Protein AF-A0A5B1R5M8-F1 (afdb_monomer_lite)

pLDDT: mean 83.44, std 16.81, range [37.5, 98.69]

Sequence (261 aa):
IYRMDLMTQLREAATTPTPLAEFLQDPDAVHSLTKMSSREDRDRERERGTGRRRGSESATSMLSLVLAEEERQAHHLKAMLRITGDRLEHETRKADQAESRATMAEIRAREAGARALAAEQAQHHAELDAARAREETKRFQLQLDTTEREVRRLTNDMARLQRQRDESEEAAAKARDTARRFQAALRDYQARDEGREEGRRLAMYKRYDDGREDGFEEGRMDGWQAGRQDGFEEGRKMGFREGREMGRREERKYAFKLFNR

Secondary structure (DSSP, 8-state):
-----HHHHHHHHHHSPPHHHHHHH-HHHHHHHHHHHTTTTS-----------TTSHHHHHHHHHHHHHHHHHHHHHHHHHHHHHHHHHHHHHHHHHHHHHHHHHHHHHHHHHHHHHHHHHHHHHHHHHHHHHHHHHHHHHHHHHHHHHHHHHHHHHHHHHHHHHHHHHHHHHHHHHHHHHHHHHHHHHHHHHHHHHHHHHHHHHHHHHHHHHHHHHHHHHHHHHHHHHHHHHHHHHHHHHHHHHHHHHHHHHHHHHHTT-

Radius of gyration: 96.38 Å; chains: 1; bounding box: 183×42×258 Å

Foldseek 3Di:
DDPPPLVVVLVVLVPDQQLVSVLVVDPVLVVLVVVVVVVPPDDDDDDDDPDDPPPNVPSVVVVVVSVVSNVVSVVVSVVSVVVVVVVVVVVVVVVVVVVVVVVVVVVVVVVVVVVVVVVVVVVVVVVVVVVVVVVVVVVVVVVVVVVVVVVVVVVVVVVVVVVVVVVVVVVVVVVVVVVVVVVVVVVVVVVVVVVVVVVVVVVVVVCVVVVVVVVVVVCVVVVVVVCVVVVVVVVVVVCVVVVVVVVVVVVVVVVVVVVVD

Structure (mmCIF, N/CA/C/O backbone):
data_AF-A0A5B1R5M8-F1
#
_entry.id   AF-A0A5B1R5M8-F1
#
loop_
_atom_site.group_PDB
_atom_site.id
_atom_site.type_symbol
_atom_site.label_atom_id
_atom_site.label_alt_id
_atom_site.label_comp_id
_atom_site.label_asym_id
_atom_site.label_entity_id
_atom_site.label_seq_id
_atom_site.pdbx_PDB_ins_code
_atom_site.Cartn_x
_atom_site.Cartn_y
_atom_site.Cartn_z
_atom_site.occupancy
_atom_site.B_iso_or_equiv
_atom_site.auth_seq_id
_atom_site.auth_comp_id
_atom_site.auth_asym_id
_atom_site.auth_atom_id
_atom_site.pdbx_PDB_model_num
ATOM 1 N N . ILE A 1 1 ? -60.883 -1.043 57.736 1.00 39.38 1 ILE A N 1
ATOM 2 C CA . ILE A 1 1 ? -61.594 -2.143 58.432 1.00 39.38 1 ILE A CA 1
ATOM 3 C C . ILE A 1 1 ? -60.873 -2.372 59.757 1.00 39.38 1 ILE A C 1
ATOM 5 O O . ILE A 1 1 ? -59.724 -2.789 59.741 1.00 39.38 1 ILE A O 1
ATOM 9 N N . TYR A 1 2 ? -61.501 -1.906 60.841 1.00 43.62 2 TYR A N 1
ATOM 10 C CA . TYR A 1 2 ? -61.161 -2.015 62.268 1.00 43.62 2 TYR A CA 1
ATOM 11 C C . TYR A 1 2 ? -59.820 -2.689 62.636 1.00 43.62 2 TYR A C 1
ATOM 13 O O . TYR A 1 2 ? -59.781 -3.849 63.031 1.00 43.62 2 TYR A O 1
ATOM 21 N N . ARG A 1 3 ? -58.716 -1.929 62.598 1.00 49.38 3 ARG A N 1
ATOM 22 C CA . ARG A 1 3 ? -57.584 -2.174 63.505 1.00 49.38 3 ARG A CA 1
ATOM 23 C C . ARG A 1 3 ? -57.922 -1.465 64.816 1.00 49.38 3 ARG A C 1
ATOM 25 O O . ARG A 1 3 ? -57.479 -0.342 65.022 1.00 49.38 3 ARG A O 1
ATOM 32 N N . MET A 1 4 ? -58.754 -2.073 65.664 1.00 50.56 4 MET A N 1
ATOM 33 C CA . MET A 1 4 ? -58.631 -1.757 67.087 1.00 50.56 4 MET A CA 1
ATOM 34 C C . MET A 1 4 ? -57.235 -2.222 67.473 1.00 50.56 4 MET A C 1
ATOM 36 O O . MET A 1 4 ? -56.876 -3.382 67.264 1.00 50.56 4 MET A O 1
ATOM 40 N N . ASP A 1 5 ? -56.407 -1.268 67.857 1.00 70.50 5 ASP A N 1
ATOM 41 C CA . ASP A 1 5 ? -55.011 -1.509 68.127 1.00 70.50 5 ASP A CA 1
ATOM 42 C C . ASP A 1 5 ? -54.946 -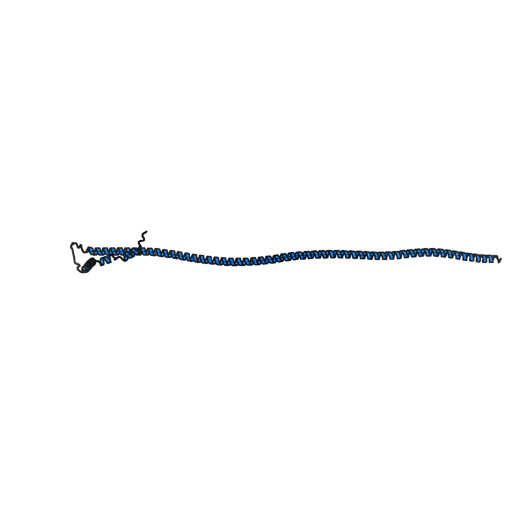2.367 69.404 1.00 70.50 5 ASP A C 1
ATOM 44 O O . ASP A 1 5 ? -55.316 -1.961 70.503 1.00 70.50 5 ASP A O 1
ATOM 48 N N . LEU A 1 6 ? -54.595 -3.645 69.221 1.00 65.88 6 LEU A N 1
ATOM 49 C CA . LEU A 1 6 ? -54.499 -4.626 70.305 1.00 65.88 6 LEU A CA 1
ATOM 50 C C . LEU A 1 6 ? -53.604 -4.097 71.428 1.00 65.88 6 LEU A C 1
ATOM 52 O O . LEU A 1 6 ? -53.819 -4.446 72.579 1.00 65.88 6 LEU A O 1
ATOM 56 N N . MET A 1 7 ? -52.629 -3.240 71.104 1.00 65.31 7 MET A N 1
ATOM 57 C CA . MET A 1 7 ? -51.772 -2.587 72.088 1.00 65.31 7 MET A CA 1
ATOM 58 C C . MET A 1 7 ? -52.509 -1.513 72.878 1.00 65.31 7 MET A C 1
ATOM 60 O O . MET A 1 7 ? -52.213 -1.344 74.055 1.00 65.31 7 MET A O 1
ATOM 64 N N . THR A 1 8 ? -53.477 -0.813 72.281 1.00 74.38 8 THR A N 1
ATOM 65 C CA . THR A 1 8 ? -54.365 0.088 73.025 1.00 74.38 8 THR A CA 1
ATOM 66 C C . THR A 1 8 ? -55.268 -0.702 73.958 1.00 74.38 8 THR A C 1
ATOM 68 O O . THR A 1 8 ? -55.372 -0.318 75.112 1.00 74.38 8 THR A O 1
ATOM 71 N N . GLN A 1 9 ? -55.815 -1.844 73.526 1.00 70.88 9 GLN A N 1
ATOM 72 C CA . GLN A 1 9 ? -56.612 -2.725 74.397 1.00 70.88 9 GLN A CA 1
ATOM 73 C C . GLN A 1 9 ? -55.782 -3.344 75.532 1.00 70.88 9 GLN A C 1
ATOM 75 O O . GLN A 1 9 ? -56.246 -3.437 76.662 1.00 70.88 9 GLN A O 1
ATOM 80 N N . LEU A 1 10 ? -54.539 -3.745 75.254 1.00 69.00 10 LEU A N 1
ATOM 81 C CA . LEU A 1 10 ? -53.622 -4.297 76.256 1.00 69.00 10 LEU A CA 1
ATOM 82 C C . LEU A 1 10 ? -53.165 -3.214 77.240 1.00 69.00 10 LEU A C 1
ATOM 84 O O . LEU A 1 10 ? -53.072 -3.465 78.436 1.00 69.00 10 LEU A O 1
ATOM 88 N N . ARG A 1 11 ? -52.920 -1.994 76.745 1.00 74.62 11 ARG A N 1
ATOM 89 C CA . ARG A 1 11 ? -52.595 -0.832 77.576 1.00 74.62 11 ARG A CA 1
ATOM 90 C C . ARG A 1 11 ? -53.785 -0.443 78.452 1.00 74.62 11 ARG A C 1
ATOM 92 O O . ARG A 1 11 ? -53.587 -0.254 79.640 1.00 74.62 11 ARG A O 1
ATOM 99 N N . GLU A 1 12 ? -54.991 -0.397 77.893 1.00 76.12 12 GLU A N 1
ATOM 100 C CA . GLU A 1 12 ? -56.238 -0.127 78.614 1.00 76.12 12 GLU A CA 1
ATOM 101 C C . GLU A 1 12 ? -56.465 -1.169 79.719 1.00 76.12 12 GLU A C 1
ATOM 103 O O . GLU A 1 12 ? -56.541 -0.790 80.885 1.00 76.12 12 GLU A O 1
ATOM 108 N N . ALA A 1 13 ? -56.396 -2.465 79.391 1.00 69.25 13 ALA A N 1
ATOM 109 C CA . ALA A 1 13 ? -56.537 -3.570 80.344 1.00 69.25 13 ALA A CA 1
ATOM 110 C C . ALA A 1 13 ? -55.428 -3.637 81.417 1.00 69.25 13 ALA A C 1
ATOM 112 O O . ALA A 1 13 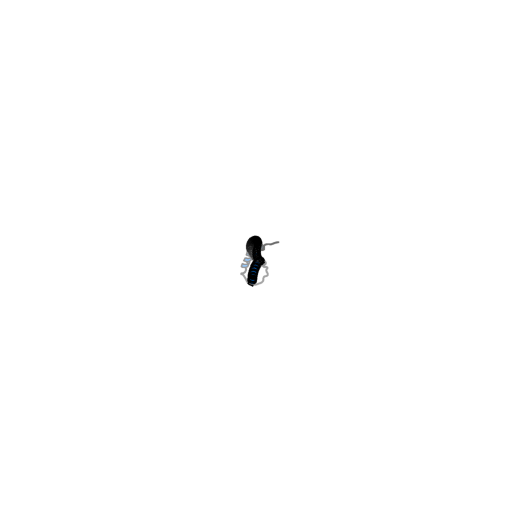? -55.656 -4.172 82.497 1.00 69.25 13 ALA A O 1
ATOM 113 N N . ALA A 1 14 ? -54.230 -3.106 81.145 1.00 68.25 14 ALA A N 1
ATOM 114 C CA . ALA A 1 14 ? -53.144 -3.011 82.126 1.00 68.25 14 ALA A CA 1
ATOM 115 C C . ALA A 1 14 ? -53.225 -1.749 83.007 1.00 68.25 14 ALA A C 1
ATOM 117 O O . ALA A 1 14 ? -52.592 -1.696 84.059 1.00 68.25 14 ALA A O 1
ATOM 118 N N . THR A 1 15 ? -53.959 -0.720 82.568 1.00 76.06 15 THR A N 1
ATOM 119 C CA . THR A 1 15 ? -54.152 0.540 83.310 1.00 76.06 15 THR A CA 1
ATOM 120 C C . THR A 1 15 ? -55.444 0.585 84.118 1.00 76.06 15 THR A C 1
ATOM 122 O O . THR A 1 15 ? -55.558 1.409 85.024 1.00 76.06 15 THR A O 1
ATOM 125 N N . THR A 1 16 ? -56.416 -0.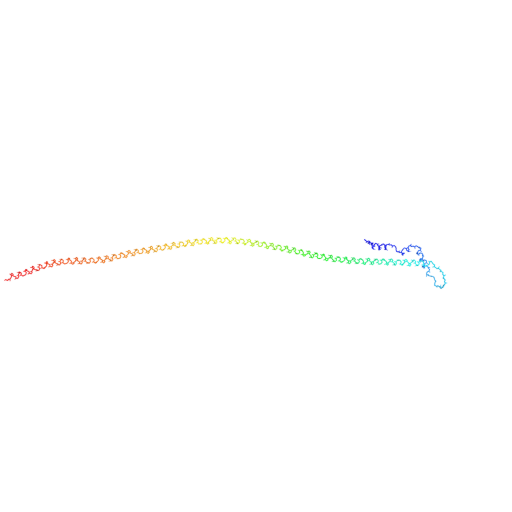274 83.810 1.00 75.31 16 THR A N 1
ATOM 126 C CA . THR A 1 16 ? -57.638 -0.416 84.604 1.00 75.31 16 THR A CA 1
ATOM 127 C C . THR A 1 16 ? -57.333 -1.105 85.936 1.00 75.31 16 THR A C 1
ATOM 129 O O . THR A 1 16 ? -56.595 -2.094 85.939 1.00 75.31 16 THR A O 1
ATOM 132 N N . PRO A 1 17 ? -57.872 -0.608 87.068 1.00 73.25 17 PRO A N 1
ATOM 133 C CA . PRO A 1 17 ? -57.709 -1.263 88.360 1.00 73.25 17 PRO A CA 1
ATOM 134 C C . PRO A 1 17 ? -58.268 -2.683 88.279 1.00 73.25 17 PRO A C 1
ATOM 136 O O . PRO A 1 17 ? -59.328 -2.913 87.700 1.00 73.25 17 PRO A O 1
ATOM 139 N N . THR A 1 18 ? -57.523 -3.642 88.818 1.00 78.31 18 THR A N 1
ATOM 140 C CA . THR A 1 18 ? -57.927 -5.041 88.764 1.00 78.31 18 THR A CA 1
ATOM 141 C C . THR A 1 18 ? -59.102 -5.271 89.736 1.00 78.31 18 THR A C 1
ATOM 143 O O . THR A 1 18 ? -59.200 -4.569 90.748 1.00 78.31 18 THR A O 1
ATOM 146 N N . PRO A 1 19 ? -60.029 -6.203 89.469 1.00 74.69 19 PRO A N 1
ATOM 147 C CA . PRO A 1 19 ? -61.216 -6.420 90.300 1.00 74.69 19 PRO A CA 1
ATOM 148 C C . PRO A 1 19 ? -60.883 -6.753 91.765 1.00 74.69 19 PRO A C 1
ATOM 150 O O . PRO A 1 19 ? -61.669 -6.451 92.659 1.00 74.69 19 PRO A O 1
ATOM 153 N N . LEU A 1 20 ? -59.701 -7.306 92.050 1.00 73.75 20 LEU A N 1
ATOM 154 C CA . LEU A 1 20 ? -59.171 -7.478 93.404 1.00 73.75 20 LEU A CA 1
ATOM 155 C C . LEU A 1 20 ? -58.697 -6.158 94.018 1.00 73.75 20 LEU A C 1
ATOM 157 O O . LEU A 1 20 ? -58.925 -5.928 95.201 1.00 73.75 20 LEU A O 1
ATOM 161 N N . ALA A 1 21 ? -58.063 -5.280 93.239 1.00 76.75 21 ALA A N 1
ATOM 162 C CA . ALA A 1 21 ? -57.688 -3.945 93.698 1.00 76.75 21 ALA A CA 1
ATOM 163 C C . ALA A 1 21 ? -58.926 -3.084 94.002 1.00 76.75 21 ALA A C 1
ATOM 165 O O . ALA A 1 21 ? -58.920 -2.338 94.977 1.00 76.75 21 ALA A O 1
ATOM 166 N N . GLU A 1 22 ? -59.994 -3.227 93.216 1.00 77.56 22 GLU A N 1
ATOM 167 C CA . GLU A 1 22 ? -61.284 -2.564 93.436 1.00 77.56 22 GLU A CA 1
ATOM 168 C C . GLU A 1 22 ? -62.021 -3.152 94.656 1.00 77.56 22 GLU A C 1
ATOM 170 O O . GLU A 1 22 ? -62.487 -2.410 95.518 1.00 77.56 22 GLU A O 1
ATOM 175 N N . PHE A 1 23 ? -62.017 -4.481 94.818 1.00 75.31 23 PHE A N 1
ATOM 176 C CA . PHE A 1 23 ? -62.580 -5.164 95.991 1.00 75.31 23 PHE A CA 1
ATOM 177 C C . PHE A 1 23 ? -61.834 -4.849 97.302 1.00 75.31 23 PHE A C 1
ATOM 179 O O . PHE A 1 23 ? -62.442 -4.807 98.369 1.00 75.31 23 PHE A O 1
ATOM 186 N N . LEU A 1 24 ? -60.520 -4.601 97.246 1.00 73.25 24 LEU A N 1
ATOM 187 C CA . LEU A 1 24 ? -59.705 -4.204 98.403 1.00 73.25 24 LEU A CA 1
ATOM 188 C C . LEU A 1 24 ? -59.808 -2.707 98.746 1.00 73.25 24 LEU A C 1
ATOM 190 O O . LEU A 1 24 ? -59.411 -2.316 99.844 1.00 73.25 24 LEU A O 1
ATOM 194 N N . GLN A 1 25 ? -60.324 -1.873 97.837 1.00 78.25 25 GLN A N 1
ATOM 195 C CA . GLN A 1 25 ? -60.627 -0.459 98.098 1.00 78.25 25 GLN A CA 1
ATOM 196 C C . GLN A 1 25 ? -61.972 -0.265 98.813 1.00 78.25 25 GLN A C 1
ATOM 198 O O . GLN A 1 25 ? -62.196 0.802 99.386 1.00 78.25 25 GLN A O 1
ATOM 203 N N . ASP A 1 26 ? -62.839 -1.283 98.824 1.00 77.81 26 ASP A N 1
ATOM 204 C CA . ASP A 1 26 ? -64.121 -1.258 99.526 1.00 77.81 26 ASP A CA 1
ATOM 205 C C . ASP A 1 26 ? -63.945 -1.596 101.031 1.00 77.81 26 ASP A C 1
ATOM 207 O O . ASP A 1 26 ? -63.620 -2.739 101.388 1.00 77.81 26 ASP A O 1
ATOM 211 N N . PRO A 1 27 ? -64.146 -0.627 101.952 1.00 70.88 27 PRO A N 1
ATOM 212 C CA . PRO A 1 27 ? -63.933 -0.829 103.386 1.00 70.88 27 PRO A CA 1
ATOM 213 C C . PRO A 1 27 ? -64.863 -1.888 104.002 1.00 70.88 27 PRO A C 1
ATOM 215 O O . PRO A 1 27 ? -64.469 -2.546 104.971 1.00 70.88 27 PRO A O 1
ATOM 218 N N . ASP A 1 28 ? -66.053 -2.114 103.434 1.00 67.12 28 ASP A N 1
ATOM 219 C CA . ASP A 1 28 ? -67.012 -3.106 103.938 1.00 67.12 28 ASP A CA 1
ATOM 220 C C . ASP A 1 28 ? -66.603 -4.540 103.557 1.00 67.12 28 ASP A C 1
ATOM 222 O O . ASP A 1 28 ? -66.723 -5.477 104.361 1.00 67.12 28 ASP A O 1
ATOM 226 N N . ALA A 1 29 ? -66.028 -4.714 102.365 1.00 65.94 29 ALA A N 1
ATOM 227 C CA . ALA A 1 29 ? -65.475 -5.984 101.903 1.00 65.94 29 ALA A CA 1
ATOM 228 C C . ALA A 1 29 ? -64.264 -6.417 102.752 1.00 65.94 29 ALA A C 1
ATOM 230 O O . ALA A 1 29 ? -64.198 -7.561 103.219 1.00 65.94 29 ALA A O 1
ATOM 231 N N . VAL A 1 30 ? -63.353 -5.487 103.057 1.00 65.50 30 VAL A N 1
ATOM 232 C CA . VAL A 1 30 ? -62.171 -5.724 103.909 1.00 65.50 30 VAL A CA 1
ATOM 233 C C . VAL A 1 30 ? -62.558 -6.016 105.367 1.00 65.50 30 VAL A C 1
ATOM 235 O O . VAL A 1 30 ? -61.946 -6.867 106.027 1.00 65.50 30 VAL A O 1
ATOM 238 N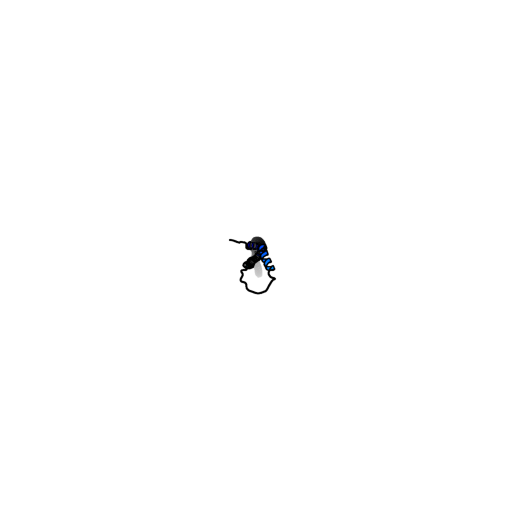 N . HIS A 1 31 ? -63.613 -5.375 105.882 1.00 62.31 31 HIS A N 1
ATOM 239 C CA . HIS A 1 31 ? -64.133 -5.649 107.225 1.00 62.31 31 HIS A CA 1
ATOM 240 C C . HIS A 1 31 ? -64.747 -7.057 107.341 1.00 62.31 31 HIS A C 1
ATOM 242 O O . HIS A 1 31 ? -64.596 -7.736 108.362 1.00 62.31 31 HIS A O 1
ATOM 248 N N . SER A 1 32 ? -65.398 -7.542 106.277 1.00 64.19 32 SER A N 1
ATOM 249 C CA . SER A 1 32 ? -65.960 -8.899 106.231 1.00 64.19 32 SER A CA 1
ATOM 250 C C . SER A 1 32 ? -64.879 -9.993 106.267 1.00 64.19 32 SER A C 1
ATOM 252 O O . SER A 1 32 ? -65.045 -11.003 106.953 1.00 64.19 32 SER A O 1
ATOM 254 N N . LEU A 1 33 ? -63.734 -9.737 105.630 1.00 60.56 33 LEU A N 1
ATOM 255 C CA . LEU A 1 33 ? -62.536 -10.584 105.607 1.00 60.56 33 LEU A CA 1
ATOM 256 C C . LEU A 1 33 ? -61.798 -10.643 106.953 1.00 60.56 33 LEU A C 1
ATOM 258 O O . LEU A 1 33 ? -61.449 -11.715 107.448 1.00 60.56 33 LEU A O 1
ATOM 262 N N . THR A 1 34 ? -61.582 -9.490 107.584 1.00 62.81 34 THR A N 1
ATOM 263 C CA . THR A 1 34 ? -60.876 -9.388 108.878 1.00 62.81 34 THR A CA 1
ATOM 264 C C . THR A 1 34 ? -61.681 -9.990 110.038 1.00 62.81 34 THR A C 1
ATOM 266 O O . THR A 1 34 ? -61.118 -10.586 110.964 1.00 62.81 34 THR A O 1
ATOM 269 N N . LYS A 1 35 ? -63.019 -9.944 109.963 1.00 57.72 35 LYS A N 1
ATOM 270 C CA . LYS A 1 35 ? -63.921 -10.627 110.910 1.00 57.72 35 LYS A CA 1
ATOM 271 C C . LYS A 1 35 ? -63.883 -12.160 110.799 1.00 57.72 35 LYS A C 1
ATOM 273 O O . LYS A 1 35 ? -64.276 -12.846 111.743 1.00 57.72 35 LYS A O 1
ATOM 278 N N . MET A 1 36 ? -63.425 -12.702 109.667 1.00 52.34 36 MET A N 1
ATOM 279 C CA . MET A 1 36 ? -63.199 -14.141 109.484 1.00 52.34 36 MET A CA 1
ATOM 280 C C . MET A 1 36 ? -61.860 -14.595 110.081 1.00 52.34 36 MET A C 1
ATOM 282 O O . MET A 1 36 ? -61.850 -15.574 110.819 1.00 52.34 36 MET A O 1
ATOM 286 N N . SER A 1 37 ? -60.771 -13.844 109.868 1.00 53.41 37 SER A N 1
ATOM 287 C CA . SER A 1 37 ? -59.438 -14.156 110.430 1.00 53.41 37 SER A CA 1
ATOM 288 C C . SER A 1 37 ? -59.428 -14.204 111.968 1.00 53.41 37 SER A C 1
ATOM 290 O O . SER A 1 37 ? -58.734 -15.016 112.568 1.00 53.41 37 SER A O 1
ATOM 292 N N . SER A 1 38 ? -60.262 -13.390 112.619 1.00 53.06 38 SER A N 1
ATOM 293 C CA . SER A 1 38 ? -60.428 -13.376 114.083 1.00 53.06 38 SER A CA 1
ATOM 294 C C . SER A 1 38 ? -61.333 -14.489 114.639 1.00 53.06 38 SER A C 1
ATOM 296 O O . SER A 1 38 ? -61.450 -14.626 115.857 1.00 53.06 38 SER A O 1
ATOM 298 N N . ARG A 1 39 ? -61.982 -15.290 113.779 1.00 53.66 39 ARG A N 1
ATOM 299 C CA . ARG A 1 39 ? -62.873 -16.402 114.168 1.00 53.66 39 ARG A CA 1
ATOM 300 C C . ARG A 1 39 ? -62.269 -17.794 113.970 1.00 53.66 39 ARG A C 1
ATOM 302 O O . ARG A 1 39 ? -62.925 -18.766 114.328 1.00 53.66 39 ARG A O 1
ATOM 309 N N . GLU A 1 40 ? -61.050 -17.898 113.453 1.00 48.00 40 GLU A N 1
ATOM 310 C CA . GLU A 1 40 ? -60.420 -19.181 113.107 1.00 48.00 40 GLU A CA 1
ATOM 311 C C . GLU A 1 40 ? -59.551 -19.802 114.211 1.00 48.00 40 GLU A C 1
ATOM 313 O O . GLU A 1 40 ? -58.897 -20.809 113.964 1.00 48.00 40 GLU A O 1
ATOM 318 N N . ASP A 1 41 ? -59.597 -19.270 115.439 1.00 48.06 41 ASP A N 1
ATOM 319 C CA . ASP A 1 41 ? -58.749 -19.749 116.543 1.00 48.06 41 ASP A CA 1
ATOM 320 C C . ASP A 1 41 ? -59.513 -20.198 117.802 1.00 48.06 41 ASP A C 1
ATOM 322 O O . ASP A 1 41 ? -58.961 -20.236 118.902 1.00 48.06 41 ASP A O 1
ATOM 326 N N . ARG A 1 42 ? -60.802 -20.553 117.682 1.00 50.50 42 ARG A N 1
ATOM 327 C CA . ARG A 1 42 ? -61.531 -21.224 118.775 1.00 50.50 42 ARG A CA 1
ATOM 328 C C . ARG A 1 42 ? -62.434 -22.354 118.290 1.00 50.50 42 ARG A C 1
ATOM 330 O O . ARG A 1 42 ? -63.359 -22.150 117.511 1.00 50.50 42 ARG A O 1
ATOM 337 N N . ASP A 1 43 ? -62.154 -23.511 118.880 1.00 44.84 43 ASP A N 1
ATOM 338 C CA . ASP A 1 43 ? -63.047 -24.636 119.153 1.00 44.84 43 ASP A CA 1
ATOM 339 C C . ASP A 1 43 ? -63.320 -25.649 118.029 1.00 44.84 43 ASP A C 1
ATOM 341 O O . ASP A 1 43 ? -64.244 -25.550 117.221 1.00 44.84 43 ASP A O 1
ATOM 345 N N . ARG A 1 44 ? -62.547 -26.745 118.094 1.00 46.09 44 ARG A N 1
ATOM 346 C CA . ARG A 1 44 ? -62.992 -28.090 117.714 1.00 46.09 44 ARG A CA 1
ATOM 347 C C . ARG A 1 44 ? -63.703 -28.728 118.910 1.00 46.09 44 ARG A C 1
ATOM 349 O O . ARG A 1 44 ? -63.041 -29.358 119.724 1.00 46.09 44 ARG A O 1
ATOM 356 N N . GLU A 1 45 ? -65.031 -28.662 118.963 1.00 41.22 45 GLU A N 1
ATOM 357 C CA . GLU A 1 45 ? -65.831 -29.697 119.629 1.00 41.22 45 GLU A CA 1
ATOM 358 C C . GLU A 1 45 ? -67.278 -29.773 119.093 1.00 41.22 45 GLU A C 1
ATOM 360 O O . GLU A 1 45 ? -68.020 -28.801 119.046 1.00 41.22 45 GLU A O 1
ATOM 365 N N . ARG A 1 46 ? -67.594 -30.980 118.613 1.00 40.56 46 ARG A N 1
ATOM 366 C CA . ARG A 1 46 ? -68.866 -31.709 118.449 1.00 40.56 46 ARG A CA 1
ATOM 367 C C . ARG A 1 46 ? -70.235 -30.995 118.325 1.00 40.56 46 ARG A C 1
ATOM 369 O O . ARG A 1 46 ? -70.773 -30.422 119.257 1.00 40.56 46 ARG A O 1
ATOM 376 N N . GLU A 1 47 ? -70.860 -31.372 117.203 1.00 38.84 47 GLU A N 1
ATOM 377 C CA . GLU A 1 47 ? -72.237 -31.875 117.004 1.00 38.84 47 GLU A CA 1
ATOM 378 C C . GLU A 1 47 ? -73.462 -30.945 116.844 1.00 38.84 47 GLU A C 1
ATOM 380 O O . GLU A 1 47 ? -73.865 -30.185 117.712 1.00 38.84 47 GLU A O 1
ATOM 385 N N . ARG A 1 48 ? -74.125 -31.197 115.698 1.00 44.28 48 ARG A N 1
ATOM 386 C CA . ARG A 1 48 ? -75.571 -31.203 115.401 1.00 44.28 48 ARG A CA 1
ATOM 387 C C . ARG A 1 48 ? -76.387 -29.973 115.812 1.00 44.28 48 ARG A C 1
ATOM 389 O O . ARG A 1 48 ? -77.002 -29.916 116.867 1.00 44.28 48 ARG A O 1
ATOM 396 N N . GLY A 1 49 ? -76.562 -29.081 114.838 1.00 37.50 49 GLY A N 1
ATOM 397 C CA . GLY A 1 49 ? -77.617 -28.074 114.842 1.00 37.50 49 GLY A CA 1
ATOM 398 C C . GLY A 1 49 ? -77.849 -27.515 113.443 1.00 37.50 49 GLY A C 1
ATOM 399 O O . GLY A 1 49 ? -77.059 -26.723 112.937 1.00 37.50 49 GLY A O 1
ATOM 400 N N . THR A 1 50 ? -78.941 -27.933 112.807 1.00 49.81 50 THR A N 1
ATOM 401 C CA . THR A 1 50 ? -79.500 -27.317 111.600 1.00 49.81 50 THR A CA 1
ATOM 402 C C . THR A 1 50 ? -79.955 -25.894 111.919 1.00 49.81 50 THR A C 1
ATOM 404 O O . THR A 1 50 ? -81.018 -25.689 112.499 1.00 49.81 50 THR A O 1
ATOM 407 N N . GLY A 1 51 ? -79.147 -24.907 111.538 1.00 41.59 51 GLY A N 1
ATOM 408 C CA . GLY A 1 51 ? -79.449 -23.487 111.686 1.00 41.59 51 GLY A CA 1
ATOM 409 C C . GLY A 1 51 ? -78.766 -22.690 110.581 1.00 41.59 51 GLY A C 1
ATOM 410 O O . GLY A 1 51 ? -77.543 -22.599 110.534 1.00 41.59 51 GLY A O 1
ATOM 411 N N . ARG A 1 52 ? -79.574 -22.140 109.668 1.00 49.84 52 ARG A N 1
ATOM 412 C CA . ARG A 1 52 ? -79.190 -21.278 108.537 1.00 49.84 52 ARG A CA 1
ATOM 413 C C . ARG A 1 52 ? -78.170 -20.201 108.949 1.00 49.84 52 ARG A C 1
ATOM 415 O O . ARG A 1 52 ? -78.548 -19.146 109.448 1.00 49.84 52 ARG A O 1
ATOM 422 N N . ARG A 1 53 ? -76.886 -20.416 108.643 1.00 44.88 53 ARG A N 1
ATOM 423 C CA . ARG A 1 53 ? -75.845 -19.373 108.606 1.00 44.88 53 ARG A CA 1
ATOM 424 C C . ARG A 1 53 ? -75.787 -18.766 107.201 1.00 44.88 53 ARG A C 1
ATOM 426 O O . ARG A 1 53 ? -74.878 -19.033 106.433 1.00 44.88 53 ARG A O 1
ATOM 433 N N . ARG A 1 54 ? -76.777 -17.939 106.855 1.00 48.41 54 ARG A N 1
ATOM 434 C CA . ARG A 1 54 ? -76.927 -17.347 105.508 1.00 48.41 54 ARG A CA 1
ATOM 435 C C . ARG A 1 54 ? -76.113 -16.058 105.275 1.00 48.41 54 ARG A C 1
ATOM 437 O O . ARG A 1 54 ? -76.355 -15.365 104.300 1.00 48.41 54 ARG A O 1
ATOM 444 N N . GLY A 1 55 ? -75.178 -15.723 106.167 1.00 48.19 55 GLY A N 1
ATOM 445 C CA . GLY A 1 55 ? -74.359 -14.502 106.073 1.00 48.19 55 GLY A CA 1
ATOM 446 C C . GLY A 1 55 ? -72.856 -14.734 105.889 1.00 48.19 55 GLY A C 1
ATOM 447 O O . GLY A 1 55 ? -72.134 -13.773 105.670 1.00 48.19 55 GLY A O 1
ATOM 448 N N . SER A 1 56 ? -72.373 -15.982 105.988 1.00 49.97 56 SER A N 1
ATOM 449 C CA . SER A 1 56 ? -70.931 -16.295 105.989 1.00 49.97 56 SER A CA 1
ATOM 450 C C . SER A 1 56 ? -70.401 -16.833 104.657 1.00 49.97 56 SER A C 1
ATOM 452 O O . SER A 1 56 ? -69.208 -16.726 104.418 1.00 49.97 56 SER A O 1
ATOM 454 N N . GLU A 1 57 ? -71.257 -17.398 103.798 1.00 54.16 57 GLU A N 1
ATOM 455 C CA . GLU A 1 57 ? -70.871 -17.905 102.465 1.00 54.16 57 GLU A CA 1
ATOM 456 C C . GLU A 1 57 ? -70.791 -16.795 101.408 1.00 54.16 57 GLU A C 1
ATOM 458 O O . GLU A 1 57 ? -70.145 -16.962 100.380 1.00 54.16 57 GLU A O 1
ATOM 463 N N . SER A 1 58 ? -71.429 -15.644 101.652 1.00 58.88 58 SER A N 1
ATOM 464 C CA . SER A 1 58 ? -71.497 -14.560 100.667 1.00 58.88 58 SER A CA 1
ATOM 465 C C . SER A 1 58 ? -70.145 -13.875 100.467 1.00 58.88 58 SER A C 1
ATOM 467 O O . SER A 1 58 ? -69.777 -13.602 99.335 1.00 58.88 58 SER A O 1
ATOM 469 N N . ALA A 1 59 ? -69.383 -13.619 101.536 1.00 61.22 59 ALA A N 1
ATOM 470 C CA . ALA A 1 59 ? -68.084 -12.945 101.438 1.00 61.22 59 ALA A CA 1
ATOM 471 C C . ALA A 1 59 ? -67.006 -13.846 100.807 1.00 61.22 59 ALA A C 1
ATOM 473 O O . ALA A 1 59 ? -66.265 -13.405 99.933 1.00 61.22 59 ALA A O 1
ATOM 474 N N . THR A 1 60 ? -66.970 -15.132 101.168 1.00 64.88 60 THR A N 1
ATOM 475 C CA . THR A 1 60 ? -66.091 -16.146 100.557 1.00 64.88 60 THR A CA 1
ATOM 476 C C . THR A 1 60 ? -66.458 -16.445 99.108 1.00 64.88 60 THR A C 1
ATOM 478 O O . THR A 1 60 ? -65.562 -16.595 98.283 1.00 64.88 60 THR A O 1
ATOM 481 N N . SER A 1 61 ? -67.753 -16.481 98.774 1.00 69.00 61 SER A N 1
ATOM 482 C CA . SER A 1 61 ? -68.215 -16.603 97.387 1.00 69.00 61 SER A CA 1
ATOM 483 C C . SER A 1 61 ? -67.924 -15.352 96.552 1.00 69.00 61 SER A C 1
ATOM 485 O O . SER A 1 61 ? -67.725 -15.476 95.348 1.00 69.00 61 SER A O 1
ATOM 487 N N . MET A 1 62 ? -67.914 -14.156 97.153 1.00 70.38 62 MET A N 1
ATOM 488 C CA . MET A 1 62 ? -67.531 -12.919 96.461 1.00 70.38 62 MET A CA 1
ATOM 489 C C . MET A 1 62 ? -66.023 -12.870 96.211 1.00 70.38 62 MET A C 1
ATOM 491 O O . MET A 1 62 ? -65.613 -12.573 95.098 1.00 70.38 62 MET A O 1
ATOM 495 N N . LEU A 1 63 ? -65.196 -13.257 97.185 1.00 72.88 63 LEU A N 1
ATOM 496 C CA . LEU A 1 63 ? -63.748 -13.396 96.993 1.00 72.88 63 LEU A CA 1
ATOM 497 C C . LEU A 1 63 ? -63.370 -14.439 95.956 1.00 72.88 63 LEU A C 1
ATOM 499 O O . LEU A 1 63 ? -62.500 -14.177 95.136 1.00 72.88 63 LEU A O 1
ATOM 503 N N . SER A 1 64 ? -64.003 -15.613 95.975 1.00 78.75 64 SER A N 1
ATOM 504 C CA . SER A 1 64 ? -63.728 -16.640 94.970 1.00 78.75 64 SER A CA 1
ATOM 505 C C . SER A 1 64 ? -64.168 -16.197 93.576 1.00 78.75 64 SER A C 1
ATOM 507 O O . SER A 1 64 ? -63.490 -16.514 92.605 1.00 78.75 64 SER A O 1
ATOM 509 N N . LEU A 1 65 ? -65.253 -15.422 93.466 1.00 79.75 65 LEU A N 1
ATOM 510 C CA . LEU A 1 65 ? -65.692 -14.833 92.204 1.00 79.75 65 LEU A CA 1
ATOM 511 C C . LEU A 1 65 ? -64.723 -13.752 91.709 1.00 79.75 65 LEU A C 1
ATOM 513 O O . LEU A 1 65 ? -64.379 -13.759 90.532 1.00 79.75 65 LEU A O 1
ATOM 517 N N . VAL A 1 66 ? -64.262 -12.864 92.594 1.00 81.00 66 VAL A N 1
ATOM 518 C CA . VAL A 1 66 ? -63.287 -11.807 92.278 1.00 81.00 66 VAL A CA 1
ATOM 519 C C . VAL A 1 66 ? -61.932 -12.407 91.902 1.00 81.00 66 VAL A C 1
ATOM 521 O O . VAL A 1 66 ? -61.347 -11.995 90.910 1.00 81.00 66 VAL A O 1
ATOM 524 N N . LEU A 1 67 ? -61.463 -13.429 92.622 1.00 80.12 67 LEU A N 1
ATOM 525 C CA . LEU A 1 67 ? -60.243 -14.170 92.284 1.00 80.12 67 LEU A CA 1
ATOM 526 C C . LEU A 1 67 ? -60.385 -14.942 90.966 1.00 80.12 67 LEU A C 1
ATOM 528 O O . LEU A 1 67 ? -59.460 -14.947 90.163 1.00 80.12 67 LEU A O 1
ATOM 532 N N . ALA A 1 68 ? -61.543 -15.549 90.700 1.00 83.44 68 ALA A N 1
ATOM 533 C CA . ALA A 1 68 ? -61.803 -16.191 89.414 1.00 83.44 68 ALA A CA 1
ATOM 534 C C . ALA A 1 68 ? -61.870 -15.169 88.263 1.00 83.44 68 ALA A C 1
ATOM 536 O O . ALA A 1 68 ? -61.484 -15.486 87.140 1.00 83.44 68 ALA A O 1
ATOM 537 N N . GLU A 1 69 ? -62.353 -13.950 88.519 1.00 82.69 69 GLU A N 1
ATOM 538 C CA . GLU A 1 69 ? -62.369 -12.859 87.541 1.00 82.69 69 GLU A CA 1
ATOM 539 C C . GLU A 1 69 ? -60.964 -12.290 87.293 1.00 82.69 69 GLU A C 1
ATOM 541 O O . GLU A 1 69 ? -60.587 -12.102 86.139 1.00 82.69 69 GLU A O 1
ATOM 546 N N . GLU A 1 70 ? -60.150 -12.119 88.338 1.00 84.00 70 GLU A N 1
ATOM 547 C CA . GLU A 1 70 ? -58.712 -11.820 88.236 1.00 84.00 70 GLU A CA 1
ATOM 548 C C . GLU A 1 70 ? -57.971 -12.867 87.409 1.00 84.00 70 GLU A C 1
ATOM 550 O O . GLU A 1 70 ? -57.240 -12.532 86.480 1.00 84.00 70 GLU A O 1
ATOM 555 N N . GLU A 1 71 ? -58.174 -14.153 87.707 1.00 85.81 71 GLU A N 1
ATOM 556 C CA . GLU A 1 71 ? -57.552 -15.238 86.954 1.00 85.81 71 GLU A CA 1
ATOM 557 C C . GLU A 1 71 ? -57.985 -15.200 85.484 1.00 85.81 71 GLU A C 1
ATOM 559 O O . GLU A 1 71 ? -57.144 -15.329 84.591 1.00 85.81 71 GLU A O 1
ATOM 564 N N . ARG A 1 72 ? -59.271 -14.948 85.199 1.00 85.06 72 ARG A N 1
ATOM 565 C CA . ARG A 1 72 ? -59.769 -14.763 83.826 1.00 85.06 72 ARG A CA 1
ATOM 566 C C . ARG A 1 72 ? -59.101 -13.580 83.124 1.00 85.06 72 ARG A C 1
ATOM 568 O O . ARG A 1 72 ? -58.688 -13.731 81.972 1.00 85.06 72 ARG A O 1
ATOM 575 N N . GLN A 1 73 ? -58.957 -12.437 83.791 1.00 85.56 73 GLN A N 1
ATOM 576 C CA . GLN A 1 73 ? -58.299 -11.252 83.232 1.00 85.56 73 GLN A CA 1
ATOM 577 C C . GLN A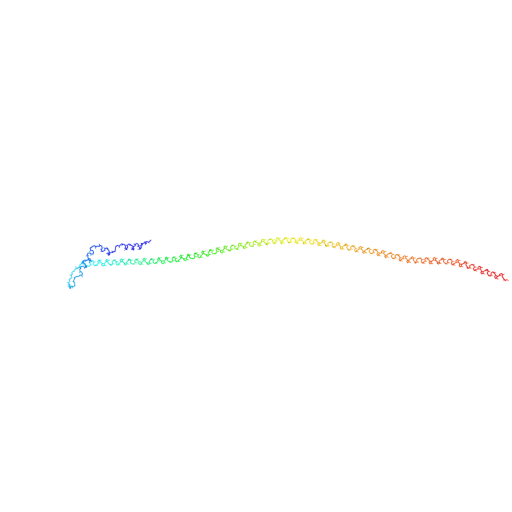 1 73 ? -56.799 -11.475 83.009 1.00 85.56 73 GLN A C 1
ATOM 579 O O . GLN A 1 73 ? -56.286 -11.165 81.932 1.00 85.56 73 GLN A O 1
ATOM 584 N N . ALA A 1 74 ? -56.101 -12.101 83.959 1.00 85.12 74 ALA A N 1
ATOM 585 C CA . ALA A 1 74 ? -54.695 -12.472 83.827 1.00 85.12 74 ALA A CA 1
ATOM 586 C C . ALA A 1 74 ? -54.480 -13.465 82.672 1.00 85.12 74 ALA A C 1
ATOM 588 O O . ALA A 1 74 ? -53.541 -13.324 81.882 1.00 85.12 74 ALA A O 1
ATOM 589 N N . HIS A 1 75 ? -55.376 -14.444 82.514 1.00 88.12 75 HIS A N 1
ATOM 590 C CA . HIS A 1 75 ? -55.362 -15.364 81.378 1.00 88.12 75 HIS A CA 1
ATOM 591 C C . HIS A 1 75 ? -55.649 -14.660 80.049 1.00 88.12 75 HIS A C 1
ATOM 593 O O . HIS A 1 75 ? -54.987 -14.965 79.053 1.00 88.12 75 HIS A O 1
ATOM 599 N N . HIS A 1 76 ? -56.579 -13.704 80.023 1.00 86.75 76 HIS A N 1
ATOM 600 C CA . HIS A 1 76 ? -56.882 -12.908 78.837 1.00 86.75 76 HIS A CA 1
ATOM 601 C C . HIS A 1 76 ? -55.690 -12.038 78.417 1.00 86.75 76 HIS A C 1
ATOM 603 O O . HIS A 1 76 ? -55.267 -12.098 77.263 1.00 86.75 76 HIS A O 1
ATOM 609 N N . LEU A 1 77 ? -55.072 -11.316 79.356 1.00 86.75 77 LEU A N 1
ATOM 610 C CA . LEU A 1 77 ? -53.852 -10.535 79.126 1.00 86.75 77 LEU A CA 1
ATOM 611 C C . LEU A 1 77 ? -52.700 -11.417 78.636 1.00 86.75 77 LEU A C 1
ATOM 613 O O . LEU A 1 77 ? -52.029 -11.074 77.666 1.00 86.75 77 LEU A O 1
ATOM 617 N N . LYS A 1 78 ? -52.503 -12.592 79.244 1.00 90.44 78 LYS A N 1
ATOM 618 C CA . LYS A 1 78 ? -51.495 -13.567 78.802 1.00 90.44 78 LYS A CA 1
ATOM 619 C C . LYS A 1 78 ? -51.758 -14.064 77.378 1.00 90.44 78 LYS A C 1
ATOM 621 O O . LYS A 1 78 ? -50.815 -14.207 76.601 1.00 90.44 78 LYS A O 1
ATOM 626 N N . ALA A 1 79 ? -53.017 -14.318 77.021 1.00 89.12 79 ALA A N 1
ATOM 627 C CA . ALA A 1 79 ? -53.394 -14.711 75.666 1.00 89.12 79 ALA A CA 1
ATOM 628 C C . ALA A 1 79 ? -53.147 -13.576 74.659 1.00 89.12 79 ALA A C 1
ATOM 630 O O . ALA A 1 79 ? -52.574 -13.820 73.598 1.00 89.12 79 ALA A O 1
ATOM 631 N N . MET A 1 80 ? -53.497 -12.337 75.014 1.00 89.19 80 MET A N 1
ATOM 632 C CA . MET A 1 80 ? -53.252 -11.149 74.191 1.00 89.19 80 MET A CA 1
ATOM 633 C C . MET A 1 80 ? -51.755 -10.902 73.984 1.00 89.19 80 MET A C 1
ATOM 635 O O . MET A 1 80 ? -51.336 -10.700 72.849 1.00 89.19 80 MET A O 1
ATOM 639 N N . LEU A 1 81 ? -50.938 -11.010 75.038 1.00 89.50 81 LEU A N 1
ATOM 640 C CA . LEU A 1 81 ? -49.475 -10.911 74.955 1.00 89.50 81 LEU A CA 1
ATOM 641 C C . LEU A 1 81 ? -48.862 -11.999 74.070 1.00 89.50 81 LEU A C 1
ATOM 643 O O . LEU A 1 81 ? -47.910 -11.740 73.339 1.00 89.50 81 LEU A O 1
ATOM 647 N N . ARG A 1 82 ? -49.408 -13.219 74.106 1.00 92.81 82 ARG A N 1
ATOM 648 C CA . ARG A 1 82 ? -48.948 -14.293 73.221 1.00 92.81 82 ARG A CA 1
ATOM 649 C C . ARG A 1 82 ? -49.269 -13.982 71.762 1.00 92.81 82 ARG A C 1
ATOM 651 O O . ARG A 1 82 ? -48.398 -14.105 70.916 1.00 92.81 82 ARG A O 1
ATOM 658 N N . ILE A 1 83 ? -50.487 -13.523 71.475 1.00 91.69 83 ILE A N 1
ATOM 659 C CA . ILE A 1 83 ? -50.913 -13.158 70.116 1.00 91.69 83 ILE A CA 1
ATOM 660 C C . ILE A 1 83 ? -50.097 -11.975 69.579 1.00 91.69 83 ILE A C 1
ATOM 662 O O . ILE A 1 83 ? -49.717 -11.972 68.407 1.00 91.69 83 ILE A O 1
ATOM 666 N N . THR A 1 84 ? -49.820 -10.962 70.406 1.00 91.31 84 THR A N 1
ATOM 667 C CA . THR A 1 84 ? -48.976 -9.832 69.995 1.00 91.31 84 THR A CA 1
ATOM 668 C C . THR A 1 84 ? -47.521 -10.254 69.812 1.00 91.31 84 THR A C 1
ATOM 670 O O . THR A 1 84 ? -46.901 -9.794 68.857 1.00 91.31 84 THR A O 1
ATOM 673 N N . GLY A 1 85 ? -47.008 -11.167 70.642 1.00 93.75 85 GLY A N 1
ATOM 674 C CA . GLY A 1 85 ? -45.701 -11.807 70.468 1.00 93.75 85 GLY A CA 1
ATOM 675 C C . GLY A 1 85 ? -45.597 -12.574 69.148 1.00 93.75 85 GLY A C 1
ATOM 676 O O . GLY A 1 85 ? -44.730 -12.266 68.336 1.00 93.75 85 GLY A O 1
ATOM 677 N N . ASP A 1 86 ? -46.543 -13.477 68.874 1.00 93.62 86 ASP A N 1
ATOM 678 C CA . ASP A 1 86 ? -46.608 -14.260 67.630 1.00 93.62 86 ASP A CA 1
ATOM 679 C C . ASP A 1 86 ? -46.688 -13.341 66.393 1.00 93.62 86 ASP A C 1
ATOM 681 O O . ASP A 1 86 ? -46.063 -13.586 65.357 1.00 93.62 86 ASP A O 1
ATOM 685 N N . ARG A 1 87 ? -47.442 -12.239 66.495 1.00 93.94 87 ARG A N 1
ATOM 686 C CA . ARG A 1 87 ? -47.564 -11.243 65.423 1.00 93.94 87 ARG A CA 1
ATOM 687 C C . ARG A 1 87 ? -46.286 -10.434 65.229 1.00 93.94 87 ARG A C 1
ATOM 689 O O . ARG A 1 87 ? -45.920 -10.172 64.084 1.00 93.94 87 ARG A O 1
ATOM 696 N N . LEU A 1 88 ? -45.630 -10.033 66.315 1.00 94.00 88 LEU A N 1
ATOM 697 C CA . LEU A 1 88 ? -44.349 -9.340 66.254 1.00 94.00 88 LEU A CA 1
ATOM 698 C C . LEU A 1 88 ? -43.298 -10.244 65.608 1.00 94.00 88 LEU A C 1
ATOM 700 O O . LEU A 1 88 ? -42.636 -9.801 64.680 1.00 94.00 88 LEU A O 1
ATOM 704 N N . GLU A 1 89 ? -43.215 -11.512 66.012 1.00 95.38 89 GLU A N 1
ATOM 705 C CA . GLU A 1 89 ? -42.322 -12.495 65.391 1.00 95.38 89 GLU A CA 1
ATOM 706 C C . GLU A 1 89 ? -42.604 -12.702 63.898 1.00 95.38 89 GLU A C 1
ATOM 708 O O . GLU A 1 89 ? -41.688 -12.895 63.098 1.00 95.38 89 GLU A O 1
ATOM 713 N N . HIS A 1 90 ? -43.874 -12.683 63.491 1.00 95.75 90 HIS A N 1
ATOM 714 C CA . HIS A 1 90 ? -44.219 -12.783 62.077 1.00 95.75 90 HIS A CA 1
ATOM 715 C C . HIS A 1 90 ? -43.750 -11.554 61.286 1.00 95.75 90 HIS A C 1
ATOM 717 O O . HIS A 1 90 ? -43.196 -11.696 60.193 1.00 95.75 90 HIS A O 1
ATOM 723 N N . GLU A 1 91 ? -43.951 -10.352 61.831 1.00 94.69 91 GLU A N 1
ATOM 724 C CA . GLU A 1 91 ? -43.503 -9.115 61.191 1.00 94.69 91 GLU A CA 1
ATOM 725 C C . GLU A 1 91 ? -41.972 -8.994 61.183 1.00 94.69 91 GLU A C 1
ATOM 727 O O . GLU A 1 91 ? -41.425 -8.567 60.168 1.00 94.69 91 GLU A O 1
ATOM 732 N N . THR A 1 92 ? -41.260 -9.433 62.229 1.00 95.38 92 THR A N 1
ATOM 733 C CA . THR A 1 92 ? -39.785 -9.445 62.229 1.00 95.38 92 THR A CA 1
ATOM 734 C C . THR A 1 92 ? -39.241 -10.397 61.172 1.00 95.38 92 THR A C 1
ATOM 736 O O . THR A 1 92 ? -38.455 -9.974 60.334 1.00 95.38 92 THR A O 1
ATOM 739 N N . ARG A 1 93 ? -39.751 -11.635 61.079 1.00 96.44 93 ARG A N 1
ATOM 740 C CA . ARG A 1 93 ? -39.340 -12.579 60.018 1.00 96.44 93 ARG A CA 1
ATOM 741 C C . ARG A 1 93 ? -39.598 -12.027 58.617 1.00 96.44 93 ARG A C 1
ATOM 743 O O . ARG A 1 93 ? -38.824 -12.268 57.691 1.00 96.44 93 ARG A O 1
ATOM 750 N N . LYS A 1 94 ? -40.706 -11.308 58.433 1.00 96.75 94 LYS A N 1
ATOM 751 C CA . LYS A 1 94 ? -41.034 -10.662 57.160 1.00 96.75 94 LYS A CA 1
ATOM 752 C C . LYS A 1 94 ? -40.088 -9.497 56.857 1.00 96.75 94 LYS A C 1
ATOM 754 O O . LYS A 1 94 ? -39.690 -9.348 55.701 1.00 96.75 94 LYS A O 1
ATOM 759 N N . ALA A 1 95 ? -39.729 -8.702 57.863 1.00 96.38 95 ALA A N 1
ATOM 760 C CA . ALA A 1 95 ? -38.736 -7.641 57.741 1.00 96.38 95 ALA A CA 1
ATOM 761 C C . ALA A 1 95 ? -37.359 -8.215 57.372 1.00 96.38 95 ALA A C 1
ATOM 763 O O . ALA A 1 95 ? -36.790 -7.775 56.378 1.00 96.38 95 ALA A O 1
ATOM 764 N N . ASP A 1 96 ? -36.905 -9.273 58.048 1.00 96.69 96 ASP A N 1
ATOM 765 C CA . ASP A 1 96 ? -35.627 -9.943 57.766 1.00 96.69 96 ASP A CA 1
ATOM 766 C C . ASP A 1 96 ? -35.576 -10.492 56.329 1.00 96.69 96 ASP A C 1
ATOM 768 O O . ASP A 1 96 ? -34.582 -10.354 55.613 1.00 96.69 96 ASP A O 1
ATOM 772 N N . GLN A 1 97 ? -36.677 -11.087 55.853 1.00 96.75 97 GLN A N 1
ATOM 773 C CA . GLN A 1 97 ? -36.780 -11.547 54.464 1.00 96.75 97 GLN A CA 1
ATOM 774 C C . GLN A 1 97 ? -36.748 -10.391 53.460 1.00 96.75 97 GLN A C 1
ATOM 776 O O . GLN A 1 97 ? -36.173 -10.532 52.378 1.00 96.75 97 GLN A O 1
ATOM 781 N N . ALA A 1 98 ? -37.389 -9.264 53.778 1.00 96.06 98 ALA A N 1
ATOM 782 C CA . ALA A 1 98 ? -37.362 -8.079 52.931 1.00 96.06 98 ALA A CA 1
ATOM 783 C C . ALA A 1 98 ? -35.960 -7.455 52.894 1.00 96.06 98 ALA A C 1
ATOM 785 O O . ALA A 1 98 ? -35.485 -7.112 51.812 1.00 96.06 98 ALA A O 1
ATOM 786 N N . GLU A 1 99 ? -35.277 -7.387 54.037 1.00 96.75 99 GLU A N 1
ATOM 787 C CA . GLU A 1 99 ? -33.904 -6.902 54.153 1.00 96.75 99 GLU A CA 1
ATOM 788 C C . GLU A 1 99 ? -32.940 -7.789 53.362 1.00 96.75 99 GLU A C 1
ATOM 790 O O . GLU A 1 99 ? -32.223 -7.293 52.498 1.00 96.75 99 GLU A O 1
ATOM 795 N N . SER A 1 100 ? -32.996 -9.112 53.544 1.00 96.50 100 SER A N 1
ATOM 796 C CA . SER A 1 100 ? -32.186 -10.058 52.766 1.00 96.50 100 SER A CA 1
ATOM 797 C C . SER A 1 100 ? -32.419 -9.924 51.254 1.00 96.50 100 SER A C 1
ATOM 799 O O . SER A 1 100 ? -31.482 -9.977 50.456 1.00 96.50 100 SER A O 1
ATOM 801 N N . ARG A 1 101 ? -33.664 -9.695 50.820 1.00 96.94 101 ARG A N 1
ATOM 802 C CA . ARG A 1 101 ? -33.961 -9.445 49.399 1.00 96.94 101 ARG A CA 1
ATOM 803 C C . ARG A 1 101 ? -33.387 -8.117 48.914 1.00 96.94 101 ARG A C 1
ATOM 805 O O . ARG A 1 101 ? -32.889 -8.068 47.788 1.00 96.94 101 ARG A O 1
ATOM 812 N N . ALA A 1 102 ? -33.456 -7.068 49.731 1.00 96.69 102 ALA A N 1
ATOM 813 C CA . ALA A 1 102 ? -32.914 -5.755 49.408 1.00 96.69 102 ALA A CA 1
ATOM 814 C C . ALA A 1 102 ? -31.384 -5.794 49.295 1.00 96.69 102 ALA A C 1
ATOM 816 O O . ALA A 1 102 ? -30.849 -5.338 48.287 1.00 96.69 102 ALA A O 1
ATOM 817 N N . THR A 1 103 ? -30.686 -6.431 50.240 1.00 97.12 103 THR A N 1
ATOM 818 C CA . THR A 1 103 ? -29.221 -6.572 50.194 1.00 97.12 103 THR A CA 1
ATOM 819 C C . THR A 1 103 ? -28.770 -7.379 48.977 1.00 97.12 103 THR A C 1
ATOM 821 O O . THR A 1 103 ? -27.862 -6.968 48.256 1.00 97.12 103 THR A O 1
ATOM 824 N N . MET A 1 104 ? -29.460 -8.476 48.650 1.00 96.44 104 MET A N 1
ATOM 825 C CA . MET A 1 104 ? -29.175 -9.253 47.437 1.00 96.44 104 MET A CA 1
ATOM 826 C C . MET A 1 104 ? -29.476 -8.485 46.142 1.00 96.44 104 MET A C 1
ATOM 828 O O . MET A 1 104 ? -28.859 -8.744 45.106 1.00 96.44 104 MET A O 1
ATOM 832 N N . ALA A 1 105 ? -30.450 -7.574 46.144 1.00 96.75 105 ALA A N 1
ATOM 833 C CA . ALA A 1 105 ? -30.703 -6.690 45.007 1.00 96.75 105 ALA A CA 1
ATOM 834 C C . ALA A 1 105 ? -29.611 -5.616 44.882 1.00 96.75 105 ALA A C 1
ATOM 836 O O . ALA A 1 105 ? -29.140 -5.359 43.776 1.00 96.75 105 ALA A O 1
ATOM 837 N N . GLU A 1 106 ? -29.161 -5.050 46.001 1.00 96.88 106 GLU A N 1
ATOM 838 C CA . GLU A 1 106 ? -28.098 -4.047 46.048 1.00 96.88 106 GLU A CA 1
ATOM 839 C C . GLU A 1 106 ? -26.756 -4.610 45.568 1.00 96.88 106 GLU A C 1
ATOM 841 O O . GLU A 1 106 ? -26.087 -3.984 44.745 1.00 96.88 106 GLU A O 1
ATOM 846 N N . ILE A 1 107 ? -26.387 -5.820 46.003 1.00 97.31 107 ILE A N 1
ATOM 847 C CA . ILE A 1 107 ? -25.177 -6.508 45.527 1.00 97.31 107 ILE A CA 1
ATOM 848 C C . ILE A 1 107 ? -25.249 -6.711 44.011 1.00 97.31 107 ILE A C 1
ATOM 850 O O . ILE A 1 107 ? -24.330 -6.321 43.293 1.00 97.31 107 ILE A O 1
ATOM 854 N N . ARG A 1 108 ? -26.374 -7.227 43.498 1.00 97.50 108 ARG A N 1
ATOM 855 C CA . ARG A 1 108 ? -26.563 -7.426 42.051 1.00 97.50 108 ARG A CA 1
ATOM 856 C C . ARG A 1 108 ? -26.499 -6.117 41.265 1.00 97.50 108 ARG A C 1
ATOM 858 O O . ARG A 1 108 ? -25.933 -6.099 40.174 1.00 97.50 108 ARG A O 1
ATOM 865 N N . ALA A 1 109 ? -27.046 -5.028 41.804 1.00 97.00 109 ALA A N 1
ATOM 866 C CA . ALA A 1 109 ? -26.972 -3.709 41.181 1.00 97.00 109 ALA A CA 1
ATOM 867 C C . ALA A 1 109 ? -25.531 -3.177 41.150 1.00 97.00 109 ALA A C 1
ATOM 869 O O . ALA A 1 109 ? -25.083 -2.693 40.111 1.00 97.00 109 ALA A O 1
ATOM 870 N N . ARG A 1 110 ? -24.776 -3.329 42.248 1.00 97.44 110 ARG A N 1
ATOM 871 C CA . ARG A 1 110 ? -23.351 -2.966 42.305 1.00 97.44 110 ARG A CA 1
ATOM 872 C C . ARG A 1 110 ? -22.516 -3.774 41.315 1.00 97.44 110 ARG A C 1
ATOM 874 O O . ARG A 1 110 ? -21.724 -3.194 40.581 1.00 97.44 110 ARG A O 1
ATOM 881 N N . GLU A 1 111 ? -22.721 -5.085 41.242 1.00 97.25 111 GLU A N 1
ATOM 882 C CA . GLU A 1 111 ? -22.023 -5.957 40.288 1.00 97.25 111 GLU A CA 1
ATOM 883 C C . GLU A 1 111 ? -22.369 -5.633 38.830 1.00 97.25 111 GLU A C 1
ATOM 885 O O . GLU A 1 111 ? -21.503 -5.693 37.956 1.00 97.25 111 GLU A O 1
ATOM 890 N N . ALA A 1 112 ? -23.630 -5.304 38.540 1.00 97.19 112 ALA A N 1
ATOM 891 C CA . ALA A 1 112 ? -24.042 -4.866 37.210 1.00 97.19 112 ALA A CA 1
ATOM 892 C C . ALA A 1 112 ? -23.401 -3.518 36.844 1.00 97.19 112 ALA A C 1
ATOM 894 O O . ALA A 1 112 ? -22.890 -3.377 35.736 1.00 97.19 112 ALA A O 1
ATOM 895 N N . GLY A 1 113 ? -23.354 -2.569 37.785 1.00 97.88 113 GLY A N 1
ATOM 896 C CA . GLY A 1 113 ? -22.677 -1.284 37.603 1.00 97.88 113 GLY A CA 1
ATOM 897 C C . GLY A 1 113 ? -21.175 -1.440 37.366 1.00 97.88 113 GLY A C 1
ATOM 898 O O . GLY A 1 113 ? -20.636 -0.854 36.432 1.00 97.88 113 GLY A O 1
ATOM 899 N N . ALA A 1 114 ? -20.504 -2.297 38.140 1.00 97.75 114 ALA A N 1
ATOM 900 C CA . ALA A 1 114 ? -19.087 -2.596 37.944 1.00 97.75 114 ALA A CA 1
ATOM 901 C C . ALA A 1 114 ? -18.814 -3.214 36.562 1.00 97.75 114 ALA A C 1
ATOM 903 O O . ALA A 1 114 ? -17.858 -2.831 35.889 1.00 97.75 114 ALA A O 1
ATOM 904 N N . ARG A 1 115 ? -19.681 -4.129 36.102 1.00 97.69 115 ARG A N 1
ATOM 905 C CA . ARG A 1 115 ? -19.590 -4.706 34.751 1.00 97.69 115 ARG A CA 1
ATOM 906 C C . ARG A 1 115 ? -19.827 -3.672 33.651 1.00 97.69 115 ARG A C 1
ATOM 908 O O . ARG A 1 115 ? -19.120 -3.711 32.649 1.00 97.69 115 ARG A O 1
ATOM 915 N N . ALA A 1 116 ? -20.779 -2.758 33.835 1.00 97.75 116 ALA A N 1
ATOM 916 C CA . ALA A 1 116 ? -21.041 -1.682 32.882 1.00 97.75 116 ALA A CA 1
ATOM 917 C C . ALA A 1 116 ? -19.835 -0.739 32.757 1.00 97.75 116 ALA A C 1
ATOM 919 O O . ALA A 1 116 ? -19.369 -0.504 31.648 1.00 97.75 116 ALA A O 1
ATOM 920 N N . LEU A 1 117 ? -19.255 -0.304 33.879 1.00 98.25 117 LEU A N 1
ATOM 921 C CA . LEU A 1 117 ? -18.054 0.539 33.881 1.00 98.25 117 LEU A CA 1
ATOM 922 C C . LEU A 1 117 ? -16.855 -0.153 33.219 1.00 98.25 117 LEU A C 1
ATOM 924 O O . LEU A 1 117 ? -16.136 0.465 32.439 1.00 98.25 117 LEU A O 1
ATOM 928 N N . ALA A 1 118 ? -16.645 -1.445 33.491 1.00 98.00 118 ALA A N 1
ATOM 929 C CA . ALA A 1 118 ? -15.588 -2.212 32.834 1.00 98.00 118 ALA A CA 1
ATOM 930 C C . ALA A 1 118 ? -15.812 -2.311 31.314 1.00 98.00 118 ALA A C 1
ATOM 932 O O . ALA A 1 118 ? -14.860 -2.200 30.541 1.00 98.00 118 ALA A O 1
ATOM 933 N N . ALA A 1 119 ? -17.064 -2.481 30.878 1.00 97.88 119 ALA A N 1
ATOM 934 C CA . ALA A 1 119 ? -17.415 -2.491 29.463 1.00 97.88 119 ALA A CA 1
ATOM 935 C C . ALA A 1 119 ? -17.197 -1.117 28.805 1.00 97.88 119 ALA A C 1
ATOM 937 O O . ALA A 1 119 ? -16.628 -1.064 27.719 1.00 97.88 119 ALA A O 1
ATOM 938 N N . GLU A 1 120 ? -17.568 -0.019 29.467 1.00 97.75 120 GLU A N 1
ATOM 939 C CA . GLU A 1 120 ? -17.323 1.349 28.983 1.00 97.75 120 GLU A CA 1
ATOM 940 C C . GLU A 1 120 ? -15.823 1.643 28.843 1.00 97.75 120 GLU A C 1
ATOM 942 O O . GLU A 1 120 ? -15.379 2.169 27.823 1.00 97.75 120 GLU A O 1
ATOM 947 N N . GLN A 1 121 ? -15.012 1.243 29.826 1.00 98.12 121 GLN A N 1
ATOM 948 C CA . GLN A 1 121 ? -13.555 1.388 29.755 1.00 98.12 121 GLN A CA 1
ATOM 949 C C . GLN A 1 121 ? -12.950 0.564 28.612 1.00 98.12 121 GLN A C 1
ATOM 951 O O . GLN A 1 121 ? -12.078 1.056 27.893 1.00 98.12 121 GLN A O 1
ATOM 956 N N . ALA A 1 122 ? -13.425 -0.669 28.412 1.00 97.75 122 ALA A N 1
ATOM 957 C CA . ALA A 1 122 ? -12.992 -1.515 27.304 1.00 97.75 122 ALA A CA 1
ATOM 958 C C . ALA A 1 122 ? -13.390 -0.926 25.941 1.00 97.75 122 ALA A C 1
ATOM 960 O O . ALA A 1 122 ? -12.585 -0.950 25.010 1.00 97.75 122 ALA A O 1
ATOM 961 N N . GLN A 1 123 ? -14.594 -0.355 25.829 1.00 98.00 123 GLN A N 1
ATOM 962 C CA . GLN A 1 123 ? -15.042 0.352 24.628 1.00 98.00 123 GLN A CA 1
ATOM 963 C C . GLN A 1 123 ? -14.158 1.561 24.331 1.00 98.00 123 GLN A C 1
ATOM 965 O O . GLN A 1 123 ? -13.628 1.658 23.229 1.00 98.00 123 GLN A O 1
ATOM 970 N N . HIS A 1 124 ? -13.913 2.424 25.317 1.00 98.06 124 HIS A N 1
ATOM 971 C CA . HIS A 1 124 ? -13.037 3.582 25.144 1.00 98.06 124 HIS A CA 1
ATOM 972 C C . HIS A 1 124 ? -11.612 3.170 24.735 1.00 98.06 124 HIS A C 1
ATOM 974 O O . HIS A 1 124 ? -10.999 3.790 23.867 1.00 98.06 124 HIS A O 1
ATOM 980 N N . HIS A 1 125 ? -11.077 2.093 25.318 1.00 98.12 125 HIS A N 1
ATOM 981 C CA . HIS A 1 125 ? -9.773 1.566 24.918 1.00 98.12 125 HIS A CA 1
ATOM 982 C C . HIS A 1 125 ? -9.769 1.089 23.456 1.00 98.12 125 HIS A C 1
ATOM 984 O O . HIS A 1 125 ? -8.894 1.487 22.686 1.00 98.12 125 HIS A O 1
ATOM 990 N N . ALA A 1 126 ? -10.784 0.322 23.051 1.00 97.62 126 ALA A N 1
ATOM 991 C CA . ALA A 1 126 ? -10.936 -0.139 21.674 1.00 97.62 126 ALA A CA 1
ATOM 992 C C . ALA A 1 126 ? -11.127 1.021 20.678 1.00 97.62 126 ALA A C 1
ATOM 994 O O . ALA A 1 126 ? -10.616 0.964 19.560 1.00 97.62 126 ALA A O 1
ATOM 995 N N . GLU A 1 127 ? -11.823 2.090 21.069 1.00 98.12 127 GLU A N 1
ATOM 996 C CA . GLU A 1 127 ? -11.985 3.296 20.251 1.00 98.12 127 GLU A CA 1
ATOM 997 C C . GLU A 1 127 ? -10.658 4.025 20.023 1.00 98.12 127 GLU A C 1
ATOM 999 O O . GLU A 1 127 ? -10.369 4.434 18.895 1.00 98.12 127 GLU A O 1
ATOM 1004 N N . LEU A 1 128 ? -9.823 4.147 21.059 1.00 98.44 128 LEU A N 1
ATOM 1005 C CA . LEU A 1 128 ? -8.486 4.730 20.931 1.00 98.44 128 LEU A CA 1
ATOM 1006 C C . LEU A 1 128 ? -7.592 3.903 20.004 1.00 98.44 128 LEU A C 1
ATOM 1008 O O . LEU A 1 128 ? -6.890 4.467 19.163 1.00 98.44 128 LEU A O 1
ATOM 1012 N N . ASP A 1 129 ? -7.632 2.578 20.119 1.00 98.12 129 ASP A N 1
ATOM 1013 C CA . ASP A 1 129 ? -6.844 1.698 19.257 1.00 98.12 129 ASP A CA 1
ATOM 1014 C C . ASP A 1 129 ? -7.349 1.721 17.809 1.00 98.12 129 ASP A C 1
ATOM 1016 O O . ASP A 1 129 ? -6.551 1.808 16.873 1.00 98.12 129 ASP A O 1
ATOM 1020 N N . ALA A 1 130 ? -8.667 1.770 17.602 1.00 98.12 130 ALA A N 1
ATOM 1021 C CA . ALA A 1 130 ? -9.250 1.976 16.280 1.00 98.12 130 ALA A CA 1
ATOM 1022 C C . ALA A 1 130 ? -8.854 3.338 15.683 1.00 98.12 130 ALA A C 1
ATOM 1024 O O . ALA A 1 130 ? -8.592 3.433 14.482 1.00 98.12 130 ALA A O 1
ATOM 1025 N N . ALA A 1 131 ? -8.781 4.397 16.496 1.00 98.06 131 ALA A N 1
ATOM 1026 C CA . ALA A 1 131 ? -8.311 5.707 16.056 1.00 98.06 131 ALA A CA 1
ATOM 1027 C C . ALA A 1 131 ? -6.829 5.677 15.648 1.00 98.06 131 ALA A C 1
ATOM 1029 O O . ALA A 1 131 ? -6.485 6.192 14.584 1.00 98.06 131 ALA A O 1
ATOM 1030 N N . ARG A 1 132 ? -5.965 5.014 16.429 1.00 98.38 132 ARG A N 1
ATOM 1031 C CA . ARG A 1 132 ? -4.544 4.820 16.083 1.00 98.38 132 ARG A CA 1
ATOM 1032 C C . ARG A 1 132 ? -4.381 4.060 14.771 1.00 98.38 132 ARG A C 1
ATOM 1034 O O . ARG A 1 132 ? -3.682 4.540 13.883 1.00 98.38 132 ARG A O 1
ATOM 1041 N N . ALA A 1 133 ? -5.091 2.944 14.608 1.00 97.38 133 ALA A N 1
ATOM 1042 C CA . ALA A 1 133 ? -5.063 2.164 13.374 1.00 97.38 133 ALA A CA 1
ATOM 1043 C C . ALA A 1 133 ? -5.521 2.998 12.162 1.00 97.38 133 ALA A C 1
ATOM 1045 O O . ALA A 1 133 ? -4.915 2.935 11.093 1.00 97.38 133 ALA A O 1
ATOM 1046 N N . ARG A 1 134 ? -6.550 3.844 12.319 1.00 98.19 134 ARG A N 1
ATOM 1047 C CA . ARG A 1 134 ? -6.985 4.770 11.258 1.00 98.19 134 ARG A CA 1
ATOM 1048 C C . ARG A 1 134 ? -5.887 5.764 10.881 1.00 98.19 134 ARG A C 1
ATOM 1050 O O . ARG A 1 134 ? -5.650 5.961 9.692 1.00 98.19 134 ARG A O 1
ATOM 1057 N N . GLU A 1 135 ? -5.196 6.364 11.843 1.00 97.94 135 GLU A N 1
ATOM 1058 C CA . GLU A 1 135 ? -4.087 7.281 11.545 1.00 97.94 135 GLU A CA 1
ATOM 1059 C C . GLU A 1 135 ? -2.904 6.568 10.866 1.00 97.94 135 GLU A C 1
ATOM 1061 O O . GLU A 1 135 ? -2.334 7.093 9.907 1.00 97.94 135 GLU A O 1
ATOM 1066 N N . GLU A 1 136 ? -2.586 5.334 11.267 1.00 98.06 136 GLU A N 1
ATOM 1067 C CA . GLU A 1 136 ? -1.576 4.511 10.588 1.00 98.06 136 GLU A CA 1
ATOM 1068 C C . GLU A 1 136 ? -1.966 4.205 9.137 1.00 98.06 136 GLU A C 1
ATOM 1070 O O . GLU A 1 136 ? -1.155 4.392 8.227 1.00 98.06 136 GLU A O 1
ATOM 1075 N N . THR A 1 137 ? -3.222 3.819 8.886 1.00 97.94 137 THR A N 1
ATOM 1076 C CA . THR A 1 137 ? -3.698 3.579 7.513 1.00 97.94 137 THR A CA 1
ATOM 1077 C C . THR A 1 137 ? -3.619 4.834 6.647 1.00 97.94 137 THR A C 1
ATOM 1079 O O . THR A 1 137 ? -3.159 4.749 5.509 1.00 97.94 137 THR A O 1
ATOM 1082 N N . LYS A 1 138 ? -3.972 6.013 7.180 1.00 98.44 138 LYS A N 1
ATOM 1083 C CA . LYS A 1 138 ? -3.820 7.292 6.465 1.00 98.44 138 LYS A CA 1
ATOM 1084 C C . LYS A 1 138 ? -2.357 7.588 6.144 1.00 98.44 138 LYS A C 1
ATOM 1086 O O . LYS A 1 138 ? -2.049 8.014 5.033 1.00 98.44 138 LYS A O 1
ATOM 1091 N N . ARG A 1 139 ? -1.439 7.342 7.083 1.00 98.31 139 ARG A N 1
ATOM 1092 C CA . ARG A 1 139 ? 0.001 7.513 6.847 1.00 98.31 139 ARG A CA 1
ATOM 1093 C C . ARG A 1 139 ? 0.487 6.616 5.708 1.00 98.31 139 ARG A C 1
ATOM 1095 O O . ARG A 1 139 ? 1.198 7.103 4.831 1.00 98.31 139 ARG A O 1
ATOM 1102 N N . PHE A 1 140 ? 0.095 5.342 5.698 1.00 97.81 140 PHE A N 1
ATOM 1103 C CA . PHE A 1 140 ? 0.463 4.421 4.621 1.00 97.81 140 PHE A CA 1
ATOM 1104 C C . PHE A 1 140 ? -0.160 4.813 3.278 1.00 97.81 140 PHE A C 1
ATOM 1106 O O . PHE A 1 140 ? 0.523 4.749 2.261 1.00 97.81 140 PHE A O 1
ATOM 1113 N N . GLN A 1 141 ? -1.406 5.295 3.263 1.00 98.31 141 GLN A N 1
ATOM 1114 C CA . GLN A 1 141 ? -2.036 5.835 2.052 1.00 98.31 141 GLN A CA 1
ATOM 1115 C C . GLN A 1 141 ? -1.253 7.026 1.482 1.00 98.31 141 GLN A C 1
ATOM 1117 O O . GLN A 1 141 ? -0.954 7.049 0.293 1.00 98.31 141 GLN A O 1
ATOM 1122 N N . LEU A 1 142 ? -0.838 7.979 2.322 1.00 98.19 142 LEU A N 1
ATOM 1123 C CA . LEU A 1 142 ? -0.030 9.122 1.877 1.00 98.19 142 LEU A CA 1
ATOM 1124 C C . LEU A 1 142 ? 1.346 8.700 1.337 1.00 98.19 142 LEU A C 1
ATOM 1126 O O . LEU A 1 142 ? 1.852 9.290 0.377 1.00 98.19 142 LEU A O 1
ATOM 1130 N N . GLN A 1 143 ? 1.962 7.683 1.946 1.00 98.25 143 GLN A N 1
ATOM 1131 C CA . GLN A 1 143 ? 3.213 7.108 1.449 1.00 98.25 143 GLN A CA 1
ATOM 1132 C C . GLN A 1 143 ? 3.012 6.443 0.084 1.00 98.25 143 GLN A C 1
ATOM 1134 O O . GLN A 1 143 ? 3.790 6.716 -0.829 1.00 98.25 143 GLN A O 1
ATOM 1139 N N . LEU A 1 144 ? 1.946 5.656 -0.083 1.00 98.38 144 LEU A N 1
ATOM 1140 C CA . LEU A 1 144 ? 1.583 5.050 -1.365 1.00 98.38 144 LEU A CA 1
ATOM 1141 C C . LEU A 1 144 ? 1.386 6.118 -2.444 1.00 98.38 144 LEU A C 1
ATOM 1143 O O . LEU A 1 144 ? 2.081 6.074 -3.454 1.00 98.38 144 LEU A O 1
ATOM 1147 N N . ASP A 1 145 ? 0.571 7.141 -2.189 1.00 98.44 145 ASP A N 1
ATOM 1148 C CA . ASP A 1 145 ? 0.341 8.249 -3.126 1.00 98.44 145 ASP A CA 1
ATOM 1149 C C . ASP A 1 145 ? 1.641 8.947 -3.550 1.00 98.44 145 ASP A C 1
ATOM 1151 O O . ASP A 1 145 ? 1.808 9.340 -4.709 1.00 98.44 145 ASP A O 1
ATOM 1155 N N . THR A 1 146 ? 2.574 9.121 -2.613 1.00 98.50 146 THR A N 1
ATOM 1156 C CA . THR A 1 146 ? 3.881 9.728 -2.898 1.00 98.50 146 THR A CA 1
ATOM 1157 C C . THR A 1 146 ? 4.692 8.832 -3.829 1.00 98.50 146 THR A C 1
ATOM 1159 O O . THR A 1 146 ? 5.149 9.294 -4.876 1.00 98.50 146 THR A O 1
ATOM 1162 N N . THR A 1 147 ? 4.798 7.541 -3.505 1.00 97.88 147 THR A N 1
ATOM 1163 C CA . THR A 1 147 ? 5.530 6.574 -4.336 1.00 97.88 147 THR A CA 1
ATOM 1164 C C . THR A 1 147 ? 4.891 6.389 -5.712 1.00 97.88 147 THR A C 1
ATOM 1166 O O . THR A 1 147 ? 5.598 6.327 -6.713 1.00 97.88 147 THR A O 1
ATOM 1169 N N . GLU A 1 148 ? 3.561 6.404 -5.820 1.00 98.31 148 GLU A N 1
ATOM 1170 C CA . GLU A 1 148 ? 2.868 6.337 -7.107 1.00 98.31 148 GLU A CA 1
ATOM 1171 C C . GLU A 1 148 ? 3.182 7.548 -7.988 1.00 98.31 148 GLU A C 1
ATOM 1173 O O . GLU A 1 148 ? 3.389 7.411 -9.197 1.00 98.31 148 GLU A O 1
ATOM 1178 N N . ARG A 1 149 ? 3.240 8.750 -7.403 1.00 98.50 149 ARG A N 1
ATOM 1179 C CA . ARG A 1 149 ? 3.634 9.961 -8.137 1.00 98.50 149 ARG A CA 1
ATOM 1180 C C . ARG A 1 149 ? 5.075 9.865 -8.627 1.00 98.50 149 ARG A C 1
ATOM 1182 O O . ARG A 1 149 ? 5.346 10.276 -9.754 1.00 98.50 149 ARG A O 1
ATOM 1189 N N . GLU A 1 150 ? 5.980 9.323 -7.820 1.00 98.38 150 GLU A N 1
ATOM 1190 C CA . GLU A 1 150 ? 7.373 9.086 -8.215 1.00 98.38 150 GLU A CA 1
ATOM 1191 C C . GLU A 1 150 ? 7.475 8.062 -9.345 1.00 98.38 150 GLU A C 1
ATOM 1193 O O . GLU A 1 150 ? 8.115 8.344 -10.356 1.00 98.38 150 GLU A O 1
ATOM 1198 N N . VAL A 1 151 ? 6.765 6.936 -9.251 1.00 98.31 151 VAL A N 1
ATOM 1199 C CA . VAL A 1 151 ? 6.702 5.927 -10.320 1.00 98.31 151 VAL A CA 1
ATOM 1200 C C . VAL A 1 151 ? 6.184 6.543 -11.619 1.00 98.31 151 VAL A C 1
ATOM 1202 O O . VAL A 1 151 ? 6.777 6.329 -12.677 1.00 98.31 151 VAL A O 1
ATOM 1205 N N . ARG A 1 152 ? 5.127 7.364 -11.567 1.00 98.50 152 ARG A N 1
ATOM 1206 C CA . ARG A 1 152 ? 4.606 8.065 -12.756 1.00 98.50 152 ARG A CA 1
ATOM 1207 C C . ARG A 1 152 ? 5.637 9.027 -13.352 1.00 98.50 152 ARG A C 1
ATOM 1209 O O . ARG A 1 152 ? 5.788 9.066 -14.572 1.00 98.50 152 ARG A O 1
ATOM 1216 N N . ARG A 1 153 ? 6.367 9.781 -12.520 1.00 98.69 153 ARG A N 1
ATOM 1217 C CA . ARG A 1 153 ? 7.455 10.667 -12.978 1.00 98.69 153 ARG A CA 1
ATOM 1218 C C . ARG A 1 153 ? 8.567 9.874 -13.659 1.00 98.69 153 ARG A C 1
ATOM 1220 O O . ARG A 1 153 ? 8.898 10.177 -14.801 1.00 98.69 153 ARG A O 1
ATOM 1227 N N . LEU A 1 154 ? 9.064 8.823 -13.008 1.00 98.25 154 LEU A N 1
ATOM 1228 C CA . LEU A 1 154 ? 10.123 7.969 -13.544 1.00 98.25 154 LEU A CA 1
ATOM 1229 C C . LEU A 1 154 ? 9.697 7.270 -14.836 1.00 98.25 154 LEU A C 1
ATOM 1231 O O . LEU A 1 154 ? 10.480 7.201 -15.773 1.00 98.25 154 LEU A O 1
ATOM 1235 N N . THR A 1 155 ? 8.445 6.823 -14.935 1.00 98.62 155 THR A N 1
ATOM 1236 C CA . THR A 1 155 ? 7.907 6.218 -16.164 1.00 98.62 155 THR A CA 1
ATOM 1237 C C . THR A 1 155 ? 7.928 7.212 -17.329 1.00 98.62 155 THR A C 1
ATOM 1239 O O . THR A 1 155 ? 8.347 6.870 -18.435 1.00 98.62 155 THR A O 1
ATOM 1242 N N . ASN A 1 156 ? 7.534 8.465 -17.084 1.00 98.50 156 ASN A N 1
ATOM 1243 C CA . ASN A 1 156 ? 7.588 9.519 -18.098 1.00 98.50 156 ASN A CA 1
ATOM 1244 C C . ASN A 1 156 ? 9.032 9.866 -18.490 1.00 98.50 156 ASN A C 1
ATOM 1246 O O . ASN A 1 156 ? 9.319 10.076 -19.670 1.00 98.50 156 ASN A O 1
ATOM 1250 N N . ASP A 1 157 ? 9.945 9.909 -17.518 1.00 98.44 157 ASP A N 1
ATOM 1251 C CA . ASP A 1 157 ? 11.366 10.148 -17.766 1.00 98.44 157 ASP A CA 1
ATOM 1252 C C . ASP A 1 157 ? 11.998 9.006 -18.570 1.00 98.44 157 ASP A C 1
ATOM 1254 O O . ASP A 1 157 ? 12.716 9.267 -19.535 1.00 98.44 157 ASP A O 1
ATOM 1258 N N . MET A 1 158 ? 11.672 7.752 -18.247 1.00 98.25 158 MET A N 1
ATOM 1259 C CA . MET A 1 158 ? 12.089 6.579 -19.017 1.00 98.25 158 MET A CA 1
ATOM 1260 C C . MET A 1 158 ? 11.585 6.651 -20.459 1.00 98.25 158 MET A C 1
ATOM 1262 O O . MET A 1 158 ? 12.374 6.458 -21.379 1.00 98.25 158 MET A O 1
ATOM 1266 N N . ALA A 1 159 ? 10.312 6.994 -20.674 1.00 98.44 159 ALA A N 1
ATOM 1267 C CA . ALA A 1 159 ? 9.759 7.146 -22.019 1.00 98.44 159 ALA A CA 1
ATOM 1268 C C . ALA A 1 159 ? 10.456 8.270 -22.809 1.00 98.44 159 ALA A C 1
ATOM 1270 O O . ALA A 1 159 ? 10.708 8.128 -24.006 1.00 98.44 159 ALA A O 1
ATOM 1271 N N . ARG A 1 160 ? 10.806 9.384 -22.151 1.00 98.50 160 ARG A N 1
ATOM 1272 C CA . ARG A 1 160 ? 11.579 10.473 -22.771 1.00 98.50 160 ARG A CA 1
ATOM 1273 C C . ARG A 1 160 ? 12.987 10.014 -23.152 1.00 98.50 160 ARG A C 1
ATOM 1275 O O . ARG A 1 160 ? 13.415 10.273 -24.273 1.00 98.50 160 ARG A O 1
ATOM 1282 N N . LEU A 1 161 ? 13.687 9.336 -22.244 1.00 98.25 161 LEU A N 1
ATOM 1283 C CA . LEU A 1 161 ? 15.038 8.825 -22.488 1.00 98.25 161 LEU A CA 1
ATOM 1284 C C . LEU A 1 161 ? 15.060 7.758 -23.587 1.00 98.25 161 LEU A C 1
ATOM 1286 O O . LEU A 1 161 ? 15.973 7.758 -24.405 1.00 98.25 161 LEU A O 1
ATOM 1290 N N . GLN A 1 162 ? 14.047 6.892 -23.650 1.00 98.44 162 GLN A N 1
ATOM 1291 C CA . GLN A 1 162 ? 13.896 5.919 -24.733 1.00 98.44 162 GLN A CA 1
ATOM 1292 C C . GLN A 1 162 ? 13.762 6.610 -26.090 1.00 98.44 162 GLN A C 1
ATOM 1294 O O . GLN A 1 162 ? 14.529 6.296 -26.991 1.00 98.44 162 GLN A O 1
ATOM 1299 N N . ARG A 1 163 ? 12.892 7.624 -26.213 1.00 98.50 163 ARG A N 1
ATOM 1300 C CA . ARG A 1 163 ? 12.772 8.402 -27.460 1.00 98.50 163 ARG A CA 1
ATOM 1301 C C . ARG A 1 163 ? 14.084 9.073 -27.856 1.00 98.50 163 ARG A C 1
ATOM 1303 O O . ARG A 1 163 ? 14.486 8.973 -29.005 1.00 98.50 163 ARG A O 1
ATOM 1310 N N . GLN A 1 164 ? 14.777 9.704 -26.907 1.00 98.38 164 GLN A N 1
ATOM 1311 C CA . GLN A 1 164 ? 16.082 10.322 -27.177 1.00 98.38 164 GLN A CA 1
ATOM 1312 C C . GLN A 1 164 ? 17.121 9.296 -27.641 1.00 98.38 164 GLN A C 1
ATOM 1314 O O . GLN A 1 164 ? 17.910 9.574 -28.543 1.00 98.38 164 GLN A O 1
ATOM 1319 N N . ARG A 1 165 ? 17.124 8.102 -27.038 1.00 98.50 165 ARG A N 1
ATOM 1320 C CA . ARG A 1 165 ? 18.002 7.006 -27.441 1.00 98.50 165 ARG A CA 1
ATOM 1321 C C . ARG A 1 165 ? 17.664 6.543 -28.856 1.00 98.50 165 ARG A C 1
ATOM 1323 O O . ARG A 1 165 ? 18.574 6.485 -29.676 1.00 98.50 165 ARG A O 1
ATOM 1330 N N . ASP A 1 166 ? 16.398 6.302 -29.164 1.00 98.38 166 ASP A N 1
ATOM 1331 C CA . ASP A 1 166 ? 15.965 5.865 -30.494 1.00 98.38 166 ASP A CA 1
ATOM 1332 C C . ASP A 1 166 ? 16.297 6.921 -31.570 1.00 98.38 166 ASP A C 1
ATOM 1334 O O . ASP A 1 166 ? 16.893 6.593 -32.594 1.00 98.38 166 ASP A O 1
ATOM 1338 N N . GLU A 1 167 ? 16.051 8.210 -31.301 1.00 98.31 167 GLU A N 1
ATOM 1339 C CA . GLU A 1 167 ? 16.453 9.324 -32.178 1.00 98.31 167 GLU A CA 1
ATOM 1340 C C . GLU A 1 167 ? 17.973 9.354 -32.411 1.00 98.31 167 GLU A C 1
ATOM 1342 O O . GLU A 1 167 ? 18.443 9.543 -33.539 1.00 98.31 167 GLU A O 1
ATOM 1347 N N . SER A 1 168 ? 18.759 9.139 -31.351 1.00 98.00 168 SER A N 1
ATOM 1348 C CA . SER A 1 168 ? 20.222 9.094 -31.438 1.00 98.00 168 SER A CA 1
ATOM 1349 C C . SER A 1 168 ? 20.721 7.881 -32.231 1.00 98.00 168 SER A C 1
ATOM 1351 O O . SER A 1 168 ? 21.688 7.990 -32.989 1.00 98.00 168 SER A O 1
ATOM 1353 N N . GLU A 1 169 ? 20.040 6.740 -32.115 1.00 98.06 169 GLU A N 1
ATOM 1354 C CA . GLU A 1 169 ? 20.359 5.521 -32.851 1.00 98.06 169 GLU A CA 1
ATOM 1355 C C . GLU A 1 169 ? 20.016 5.660 -34.330 1.00 98.06 169 GLU A C 1
ATOM 1357 O O . GLU A 1 169 ? 20.831 5.292 -35.179 1.00 98.06 169 GLU A O 1
ATOM 1362 N N . GLU A 1 170 ? 18.873 6.261 -34.659 1.00 98.12 170 GLU A N 1
ATOM 1363 C CA . GLU A 1 170 ? 18.518 6.586 -36.038 1.00 98.12 170 GLU A CA 1
ATOM 1364 C C . GLU A 1 170 ? 19.516 7.560 -36.671 1.00 98.12 170 GLU A C 1
ATOM 1366 O O . GLU A 1 170 ? 19.935 7.370 -37.817 1.00 98.12 170 GLU A O 1
ATOM 1371 N N . ALA A 1 171 ? 19.921 8.603 -35.942 1.00 97.69 171 ALA A N 1
ATOM 1372 C CA . ALA A 1 171 ? 20.919 9.554 -36.418 1.00 97.69 171 ALA A CA 1
ATOM 1373 C C . ALA A 1 171 ? 22.273 8.867 -36.660 1.00 97.69 171 ALA A C 1
ATOM 1375 O O . ALA A 1 171 ? 22.892 9.058 -37.712 1.00 97.69 171 ALA A O 1
ATOM 1376 N N . ALA A 1 172 ? 22.704 8.007 -35.733 1.00 97.94 172 ALA A N 1
ATOM 1377 C CA . ALA A 1 172 ? 23.920 7.216 -35.881 1.00 97.94 172 ALA A CA 1
ATOM 1378 C C . ALA A 1 172 ? 23.830 6.231 -37.060 1.00 97.94 172 ALA A C 1
ATOM 1380 O O . ALA A 1 172 ? 24.805 6.070 -37.796 1.00 97.94 172 ALA A O 1
ATOM 1381 N N . ALA A 1 173 ? 22.675 5.598 -37.283 1.00 98.12 173 ALA A N 1
ATOM 1382 C CA . ALA A 1 173 ? 22.443 4.720 -38.426 1.00 98.12 173 ALA A CA 1
ATOM 1383 C C . ALA A 1 173 ? 22.563 5.485 -39.753 1.00 98.12 173 ALA A C 1
ATOM 1385 O O . ALA A 1 173 ? 23.332 5.077 -40.624 1.00 98.12 173 ALA A O 1
ATOM 1386 N N . LYS A 1 174 ? 21.913 6.652 -39.868 1.00 97.94 174 LYS A N 1
ATOM 1387 C CA . LYS A 1 174 ? 22.016 7.529 -41.049 1.00 97.94 174 LYS A CA 1
ATOM 1388 C C . LYS A 1 174 ? 23.461 7.969 -41.306 1.00 97.94 174 LYS A C 1
ATOM 1390 O O . LYS A 1 174 ? 23.908 7.940 -42.451 1.00 97.94 174 LYS A O 1
ATOM 1395 N N . ALA A 1 175 ? 24.207 8.326 -40.259 1.00 97.69 175 ALA A N 1
ATOM 1396 C CA . ALA A 1 175 ? 25.618 8.703 -40.371 1.00 97.69 175 ALA A CA 1
ATOM 1397 C C . ALA A 1 175 ? 26.514 7.532 -40.814 1.00 97.69 175 ALA A C 1
ATOM 1399 O O . ALA A 1 175 ? 27.433 7.707 -41.613 1.00 97.69 175 ALA A O 1
ATOM 1400 N N . ARG A 1 176 ? 26.242 6.312 -40.337 1.00 97.94 176 ARG A N 1
ATOM 1401 C CA . ARG A 1 176 ? 26.945 5.105 -40.800 1.00 97.94 176 ARG A CA 1
ATOM 1402 C C . ARG A 1 176 ? 26.625 4.803 -42.261 1.00 97.94 176 ARG A C 1
ATOM 1404 O O . ARG A 1 176 ? 27.526 4.450 -43.016 1.00 97.94 176 ARG A O 1
ATOM 1411 N N . ASP A 1 177 ? 25.375 4.963 -42.680 1.00 97.81 177 ASP A N 1
ATOM 1412 C CA . ASP A 1 177 ? 24.966 4.759 -44.071 1.00 97.81 177 ASP A CA 1
ATOM 1413 C C . ASP A 1 177 ? 25.627 5.756 -45.019 1.00 97.81 177 ASP A C 1
ATOM 1415 O O . ASP A 1 177 ? 26.125 5.363 -46.076 1.00 97.81 177 ASP A O 1
ATOM 1419 N N . THR A 1 178 ? 25.688 7.034 -44.640 1.00 98.00 178 THR A N 1
ATOM 1420 C CA . THR A 1 178 ? 26.371 8.057 -45.441 1.00 98.00 178 THR A CA 1
ATOM 1421 C C . THR A 1 178 ? 27.872 7.789 -45.505 1.00 98.00 178 THR A C 1
ATOM 1423 O O . THR A 1 178 ? 28.437 7.811 -46.597 1.00 98.00 178 THR A O 1
ATOM 1426 N N . ALA A 1 179 ? 28.508 7.437 -44.382 1.00 97.44 179 ALA A N 1
ATOM 1427 C CA . ALA A 1 179 ? 29.916 7.048 -44.354 1.00 97.44 179 ALA A CA 1
ATOM 1428 C C . ALA A 1 179 ? 30.196 5.845 -45.270 1.00 97.44 179 ALA A C 1
ATOM 1430 O O . ALA A 1 179 ? 31.135 5.892 -46.064 1.00 97.44 179 ALA A O 1
ATOM 1431 N N . ARG A 1 180 ? 29.347 4.806 -45.240 1.00 97.81 180 ARG A N 1
ATOM 1432 C CA . ARG A 1 180 ? 29.463 3.644 -46.140 1.00 97.81 180 ARG A CA 1
ATOM 1433 C C . ARG A 1 180 ? 29.341 4.036 -47.612 1.00 97.81 180 ARG A C 1
ATOM 1435 O O . ARG A 1 180 ? 30.115 3.550 -48.431 1.00 97.81 180 ARG A O 1
ATOM 1442 N N . ARG A 1 181 ? 28.412 4.936 -47.957 1.00 97.62 181 ARG A N 1
ATOM 1443 C CA . ARG A 1 181 ? 28.264 5.450 -49.332 1.00 97.62 181 ARG A CA 1
ATOM 1444 C C . ARG A 1 181 ? 29.497 6.223 -49.789 1.00 97.62 181 ARG A C 1
ATOM 1446 O O . ARG A 1 181 ? 29.955 6.004 -50.905 1.00 97.62 181 ARG A O 1
ATOM 1453 N N . PHE A 1 182 ? 30.057 7.084 -48.938 1.00 96.75 182 PHE A N 1
ATOM 1454 C CA . PHE A 1 182 ? 31.286 7.812 -49.266 1.00 96.75 182 PHE A CA 1
ATOM 1455 C C . PHE A 1 182 ? 32.489 6.882 -49.413 1.00 96.75 182 PHE A C 1
ATOM 1457 O O . PHE A 1 182 ? 33.265 7.048 -50.347 1.00 96.75 182 PHE A O 1
ATOM 1464 N N . GLN A 1 183 ? 32.624 5.874 -48.548 1.00 97.38 183 GLN A N 1
ATOM 1465 C CA . GLN A 1 183 ? 33.675 4.861 -48.670 1.00 97.38 183 GLN A CA 1
ATOM 1466 C C . GLN A 1 183 ? 33.550 4.062 -49.971 1.00 97.38 183 GLN A C 1
ATOM 1468 O O . GLN A 1 183 ? 34.551 3.851 -50.652 1.00 97.38 183 GLN A O 1
ATOM 1473 N N . ALA A 1 184 ? 32.333 3.656 -50.344 1.00 97.31 184 ALA A N 1
ATOM 1474 C CA . ALA A 1 184 ? 32.084 2.982 -51.615 1.00 97.31 184 ALA A CA 1
ATOM 1475 C C . ALA A 1 184 ? 32.441 3.884 -52.807 1.00 97.31 184 ALA A C 1
ATOM 1477 O O . ALA A 1 184 ? 33.191 3.468 -53.682 1.00 97.31 184 ALA A O 1
ATOM 1478 N N . ALA A 1 185 ? 31.997 5.145 -52.795 1.00 96.75 185 ALA A N 1
ATOM 1479 C CA . ALA A 1 185 ? 32.320 6.108 -53.846 1.00 96.75 185 ALA A CA 1
ATOM 1480 C C . ALA A 1 185 ? 33.830 6.381 -53.957 1.00 96.75 185 ALA A C 1
ATOM 1482 O O . ALA A 1 185 ? 34.351 6.497 -55.065 1.00 96.75 185 ALA A O 1
ATOM 1483 N N . LEU A 1 186 ? 34.543 6.455 -52.826 1.00 97.12 186 LEU A N 1
ATOM 1484 C CA . LEU A 1 186 ? 35.997 6.605 -52.805 1.00 97.12 186 LEU A CA 1
ATOM 1485 C C . LEU A 1 186 ? 36.682 5.389 -53.433 1.00 97.12 186 LEU A C 1
ATOM 1487 O O . LEU A 1 186 ? 37.566 5.561 -54.267 1.00 97.12 186 LEU A O 1
ATOM 1491 N N . ARG A 1 187 ? 36.243 4.175 -53.080 1.00 97.00 187 ARG A N 1
ATOM 1492 C CA . ARG A 1 187 ? 36.770 2.933 -53.655 1.00 97.00 187 ARG A CA 1
ATOM 1493 C C . ARG A 1 187 ? 36.513 2.851 -55.160 1.00 97.00 187 ARG A C 1
ATOM 1495 O O . ARG A 1 187 ? 37.418 2.495 -55.905 1.00 97.00 187 ARG A O 1
ATOM 1502 N N . ASP A 1 188 ? 35.318 3.222 -55.612 1.00 96.44 188 ASP A N 1
ATOM 1503 C CA . ASP A 1 188 ? 34.978 3.261 -57.038 1.00 96.44 188 ASP A CA 1
ATOM 1504 C C . ASP A 1 188 ? 35.814 4.303 -57.790 1.00 96.44 188 ASP A C 1
ATOM 1506 O O . ASP A 1 188 ? 36.255 4.060 -58.914 1.00 96.44 188 ASP A O 1
ATOM 1510 N N . TYR A 1 189 ? 36.049 5.471 -57.184 1.00 95.94 189 TYR A N 1
ATOM 1511 C CA . TYR A 1 189 ? 36.911 6.498 -57.760 1.00 95.94 189 TYR A CA 1
ATOM 1512 C C . TYR A 1 189 ? 38.358 6.011 -57.880 1.00 95.94 189 TYR A C 1
ATOM 1514 O O . TYR A 1 189 ? 38.937 6.143 -58.957 1.00 95.94 189 TYR A O 1
ATOM 1522 N N . GLN A 1 190 ? 38.905 5.413 -56.817 1.00 95.88 190 GLN A N 1
ATOM 1523 C CA . GLN A 1 190 ? 40.249 4.826 -56.803 1.00 95.88 190 GLN A CA 1
ATOM 1524 C C . GLN A 1 190 ? 40.387 3.744 -57.877 1.00 95.88 190 GLN A C 1
ATOM 1526 O O . GLN A 1 190 ? 41.267 3.847 -58.723 1.00 95.88 190 GLN A O 1
ATOM 1531 N N . ALA A 1 191 ? 39.449 2.795 -57.945 1.00 95.50 191 ALA A N 1
ATOM 1532 C CA . ALA A 1 191 ? 39.459 1.740 -58.959 1.00 95.50 191 ALA A CA 1
ATOM 1533 C C . ALA A 1 191 ? 39.381 2.293 -60.396 1.00 95.50 191 ALA A C 1
ATOM 1535 O O . ALA A 1 191 ? 40.015 1.773 -61.312 1.00 95.50 191 ALA A O 1
ATOM 1536 N N . ARG A 1 192 ? 38.612 3.369 -60.620 1.00 94.94 192 ARG A N 1
ATOM 1537 C CA . ARG A 1 192 ? 38.556 4.043 -61.927 1.00 94.94 192 ARG A CA 1
ATOM 1538 C C . ARG A 1 192 ? 39.850 4.773 -62.263 1.00 94.94 192 ARG A C 1
ATOM 1540 O O . ARG A 1 192 ? 40.196 4.834 -63.439 1.00 94.94 192 ARG A O 1
ATOM 1547 N N . ASP A 1 193 ? 40.502 5.391 -61.285 1.00 94.25 193 ASP A N 1
ATOM 1548 C CA . ASP A 1 193 ? 41.757 6.108 -61.507 1.00 94.25 193 ASP A CA 1
ATOM 1549 C C . ASP A 1 193 ? 42.897 5.136 -61.806 1.00 94.25 193 ASP A C 1
ATOM 1551 O O . ASP A 1 193 ? 43.543 5.277 -62.842 1.00 94.25 193 ASP A O 1
ATOM 1555 N N . GLU A 1 194 ? 43.020 4.072 -61.009 1.00 93.88 194 GLU A N 1
ATOM 1556 C CA . GLU A 1 194 ? 43.927 2.947 -61.262 1.00 93.88 194 GLU A CA 1
ATOM 1557 C C . GLU A 1 194 ? 43.671 2.343 -62.649 1.00 93.88 194 GLU A C 1
ATOM 1559 O O . GLU A 1 194 ? 44.588 2.242 -63.460 1.00 93.88 194 GLU A O 1
ATOM 1564 N N . GLY A 1 195 ? 42.412 2.060 -63.000 1.00 94.00 195 GLY A N 1
ATOM 1565 C CA . GLY A 1 195 ? 42.063 1.552 -64.329 1.00 94.00 195 GLY A CA 1
ATOM 1566 C C . GLY A 1 195 ? 42.416 2.512 -65.478 1.00 94.00 195 GLY A C 1
ATOM 1567 O O . GLY A 1 195 ? 42.829 2.069 -66.552 1.00 94.00 195 GLY A O 1
ATOM 1568 N N . ARG A 1 196 ? 42.300 3.836 -65.281 1.00 93.31 196 ARG A N 1
ATOM 1569 C CA . ARG A 1 196 ? 42.743 4.836 -66.274 1.00 93.31 196 ARG A CA 1
ATOM 1570 C C . ARG A 1 196 ? 44.261 4.880 -66.392 1.00 93.31 196 ARG A C 1
ATOM 1572 O O . ARG A 1 196 ? 44.774 5.016 -67.502 1.00 93.31 196 ARG A O 1
ATOM 1579 N N . GLU A 1 197 ? 44.979 4.829 -65.277 1.00 92.69 197 GLU A N 1
ATOM 1580 C CA . GLU A 1 197 ? 46.441 4.811 -65.260 1.00 92.69 197 GLU A CA 1
ATOM 1581 C C . GLU A 1 197 ? 46.994 3.550 -65.912 1.00 92.69 197 GLU A C 1
ATOM 1583 O O . GLU A 1 197 ? 47.825 3.652 -66.816 1.00 92.69 197 GLU A O 1
ATOM 1588 N N . GLU A 1 198 ? 46.477 2.382 -65.542 1.00 91.94 198 GLU A N 1
ATOM 1589 C CA . GLU A 1 198 ? 46.831 1.109 -66.160 1.00 91.94 198 GLU A CA 1
ATOM 1590 C C . GLU A 1 198 ? 46.485 1.092 -67.648 1.00 91.94 198 GLU A C 1
ATOM 1592 O O . GLU A 1 198 ? 47.325 0.709 -68.462 1.00 91.94 198 GLU A O 1
ATOM 1597 N N . GLY A 1 199 ? 45.301 1.584 -68.026 1.00 92.31 199 GLY A N 1
ATOM 1598 C CA . GLY A 1 199 ? 44.896 1.715 -69.424 1.00 92.31 199 GLY A CA 1
ATOM 1599 C C . GLY A 1 199 ? 45.828 2.627 -70.228 1.00 92.31 199 GLY A C 1
ATOM 1600 O O . GLY A 1 199 ? 46.247 2.263 -71.328 1.00 92.31 199 GLY A O 1
ATOM 1601 N N . ARG A 1 200 ? 46.220 3.787 -69.677 1.00 92.00 200 ARG A N 1
ATOM 1602 C CA . ARG A 1 200 ? 47.209 4.688 -70.300 1.00 92.00 200 ARG A CA 1
ATOM 1603 C C . ARG A 1 200 ? 48.578 4.026 -70.418 1.00 92.00 200 ARG A C 1
ATOM 1605 O O . ARG A 1 200 ? 49.198 4.120 -71.475 1.00 92.00 200 ARG A O 1
ATOM 1612 N N . ARG A 1 201 ? 49.034 3.347 -69.363 1.00 92.44 201 ARG A N 1
ATOM 1613 C CA . ARG A 1 201 ? 50.321 2.641 -69.339 1.00 92.44 201 ARG A CA 1
ATOM 1614 C C . ARG A 1 201 ? 50.361 1.536 -70.389 1.00 92.44 201 ARG A C 1
ATOM 1616 O O . ARG A 1 201 ? 51.315 1.474 -71.156 1.00 92.44 201 ARG A O 1
ATOM 1623 N N . LEU A 1 202 ? 49.319 0.709 -70.466 1.00 91.62 202 LEU A N 1
ATOM 1624 C CA . LEU A 1 202 ? 49.226 -0.379 -71.437 1.00 91.62 202 LEU A CA 1
ATOM 1625 C C . LEU A 1 202 ? 49.127 0.154 -72.871 1.00 91.62 202 LEU A C 1
ATOM 1627 O O . LEU A 1 202 ? 49.796 -0.361 -73.758 1.00 91.62 202 LEU A O 1
ATOM 1631 N N . ALA A 1 203 ? 48.350 1.218 -73.100 1.00 91.25 203 ALA A N 1
ATOM 1632 C CA . ALA A 1 203 ? 48.255 1.851 -74.413 1.00 91.25 203 ALA A CA 1
ATOM 1633 C C . ALA A 1 203 ? 49.586 2.479 -74.860 1.00 91.25 203 ALA A C 1
ATOM 1635 O O . ALA A 1 203 ? 49.916 2.414 -76.042 1.00 91.25 203 ALA A O 1
ATOM 1636 N N . MET A 1 204 ? 50.343 3.085 -73.940 1.00 91.25 204 MET A N 1
ATOM 1637 C CA . MET A 1 204 ? 51.671 3.637 -74.228 1.00 91.25 204 MET A CA 1
ATOM 1638 C C . MET A 1 204 ? 52.676 2.525 -74.530 1.00 91.25 204 MET A C 1
ATOM 1640 O O . MET A 1 204 ? 53.356 2.602 -75.548 1.00 91.25 204 MET A O 1
ATOM 1644 N N . TYR A 1 205 ? 52.699 1.473 -73.706 1.00 91.75 205 TYR A N 1
ATOM 1645 C CA . TYR A 1 205 ? 53.541 0.300 -73.931 1.00 91.75 205 TYR A CA 1
ATOM 1646 C C . TYR A 1 205 ? 53.249 -0.342 -75.288 1.00 91.75 205 TYR A C 1
ATOM 1648 O O . TYR A 1 205 ? 54.163 -0.526 -76.081 1.00 91.75 205 TYR A O 1
ATOM 1656 N N . LYS A 1 206 ? 51.969 -0.586 -75.597 1.00 91.75 206 LYS A N 1
ATOM 1657 C CA . LYS A 1 206 ? 51.556 -1.186 -76.866 1.00 91.75 206 LYS A CA 1
ATOM 1658 C C . LYS A 1 206 ? 51.928 -0.320 -78.072 1.00 91.75 206 LYS A C 1
ATOM 1660 O O . LYS A 1 206 ? 52.519 -0.828 -79.005 1.00 91.75 206 LYS A O 1
ATOM 1665 N N . ARG A 1 207 ? 51.651 0.992 -78.051 1.00 89.75 207 ARG A N 1
ATOM 1666 C CA . ARG A 1 207 ? 52.058 1.885 -79.158 1.00 89.75 207 ARG A CA 1
ATOM 1667 C C . ARG A 1 207 ? 53.568 1.928 -79.356 1.00 89.75 207 ARG A C 1
ATOM 1669 O O . ARG A 1 207 ? 54.015 2.081 -80.485 1.00 89.75 207 ARG A O 1
ATOM 1676 N N . TYR A 1 208 ? 54.332 1.887 -78.266 1.00 90.44 208 TYR A N 1
ATOM 1677 C CA . TYR A 1 208 ? 55.786 1.873 -78.342 1.00 90.44 208 TYR A CA 1
ATOM 1678 C C . TYR A 1 208 ? 56.292 0.565 -78.950 1.00 90.44 208 TYR A C 1
ATOM 1680 O O . TYR A 1 208 ? 57.183 0.612 -79.789 1.00 90.44 208 TYR A O 1
ATOM 1688 N N . ASP A 1 209 ? 55.727 -0.571 -78.541 1.00 90.38 209 ASP A N 1
ATOM 1689 C CA . ASP A 1 209 ? 56.119 -1.888 -79.044 1.00 90.38 209 ASP A CA 1
ATOM 1690 C C . ASP A 1 209 ? 55.714 -2.063 -80.514 1.00 90.38 209 ASP A C 1
ATOM 1692 O O . ASP A 1 209 ? 56.594 -2.255 -81.350 1.00 90.38 209 ASP A O 1
ATOM 1696 N N . ASP A 1 210 ? 54.434 -1.830 -80.841 1.00 89.31 210 ASP A N 1
ATOM 1697 C CA . ASP A 1 210 ? 53.901 -1.870 -82.212 1.00 89.31 210 ASP A CA 1
ATOM 1698 C C . ASP A 1 210 ? 54.694 -0.905 -83.120 1.00 89.31 210 ASP A C 1
ATOM 1700 O O . ASP A 1 210 ? 55.210 -1.292 -84.161 1.00 89.31 210 ASP A O 1
ATOM 1704 N N . GLY A 1 211 ? 54.888 0.353 -82.699 1.00 88.50 211 GLY A N 1
ATOM 1705 C CA . GLY A 1 211 ? 55.622 1.343 -83.494 1.00 88.50 211 GLY A CA 1
ATOM 1706 C C . GLY A 1 211 ? 57.120 1.046 -83.639 1.00 88.50 211 GLY A C 1
ATOM 1707 O O . GLY A 1 211 ? 57.733 1.441 -84.631 1.00 88.50 211 GLY A O 1
ATOM 1708 N N . ARG A 1 212 ? 57.731 0.358 -82.666 1.00 90.25 212 ARG A N 1
ATOM 1709 C CA . ARG A 1 212 ? 59.125 -0.098 -82.752 1.00 90.25 212 ARG A CA 1
ATOM 1710 C C . ARG A 1 212 ? 59.256 -1.274 -83.712 1.00 90.25 212 ARG A C 1
ATOM 1712 O O . ARG A 1 212 ? 60.244 -1.315 -84.443 1.00 90.25 212 ARG A O 1
ATOM 1719 N N . GLU A 1 213 ? 58.324 -2.220 -83.669 1.00 88.44 213 GLU A N 1
ATOM 1720 C CA . GLU A 1 213 ? 58.282 -3.369 -84.574 1.00 88.44 213 GLU A CA 1
ATOM 1721 C C . GLU A 1 213 ? 58.034 -2.901 -86.011 1.00 88.44 213 GLU A C 1
ATOM 1723 O O . GLU A 1 213 ? 58.906 -3.102 -86.856 1.00 88.44 213 GLU A O 1
ATOM 1728 N N . ASP A 1 214 ? 56.955 -2.149 -86.245 1.00 87.50 214 ASP A N 1
ATOM 1729 C CA . ASP A 1 214 ? 56.603 -1.593 -87.556 1.00 87.50 214 ASP A CA 1
ATOM 1730 C C . ASP A 1 214 ? 57.744 -0.734 -88.121 1.00 87.50 214 ASP A C 1
ATOM 1732 O O . ASP A 1 214 ? 58.181 -0.928 -89.254 1.00 87.50 214 ASP A O 1
ATOM 1736 N N . GLY A 1 215 ? 58.298 0.181 -87.315 1.00 87.31 215 GLY A N 1
ATOM 1737 C CA . GLY A 1 215 ? 59.396 1.047 -87.749 1.00 87.31 215 GLY A CA 1
ATOM 1738 C C . GLY A 1 215 ? 60.699 0.289 -88.038 1.00 87.31 215 GLY A C 1
ATOM 1739 O O . GLY A 1 215 ? 61.466 0.688 -88.918 1.00 87.31 215 GLY A O 1
ATOM 1740 N N . PHE A 1 216 ? 60.969 -0.811 -87.325 1.00 89.31 216 PHE A N 1
ATOM 1741 C CA . PHE A 1 216 ? 62.113 -1.675 -87.616 1.00 89.31 216 PHE A CA 1
ATOM 1742 C C . PHE A 1 216 ? 61.894 -2.484 -88.896 1.00 89.31 216 PHE A C 1
ATOM 1744 O O . PHE A 1 216 ? 62.820 -2.603 -89.700 1.00 89.31 216 PHE A O 1
ATOM 1751 N N . GLU A 1 217 ? 60.695 -3.031 -89.100 1.00 87.62 217 GLU A N 1
ATOM 1752 C CA . GLU A 1 217 ? 60.348 -3.779 -90.307 1.00 87.62 217 GLU A CA 1
ATOM 1753 C C . GLU A 1 217 ? 60.365 -2.893 -91.553 1.00 87.62 217 GLU A C 1
ATOM 1755 O O . GLU A 1 217 ? 61.033 -3.246 -92.529 1.00 87.62 217 GLU A O 1
ATOM 1760 N N . GLU A 1 218 ? 59.711 -1.731 -91.505 1.00 87.12 218 GLU A N 1
ATOM 1761 C CA . GLU A 1 218 ? 59.674 -0.753 -92.596 1.00 87.12 218 GLU A CA 1
ATOM 1762 C C . GLU A 1 218 ? 61.083 -0.238 -92.903 1.00 87.12 218 GLU A C 1
ATOM 1764 O O . GLU A 1 218 ? 61.553 -0.354 -94.034 1.00 87.12 218 GLU A O 1
ATOM 1769 N N . GLY A 1 219 ? 61.832 0.200 -91.885 1.00 87.69 219 GLY A N 1
ATOM 1770 C CA . GLY A 1 219 ? 63.209 0.663 -92.068 1.00 87.69 219 GLY A CA 1
ATOM 1771 C C . GLY A 1 219 ? 64.149 -0.417 -92.617 1.00 87.69 219 GLY A C 1
ATOM 1772 O O . GLY A 1 219 ? 65.031 -0.127 -93.431 1.00 87.69 219 GLY A O 1
ATOM 1773 N N . ARG A 1 220 ? 63.966 -1.684 -92.219 1.00 88.19 220 ARG A N 1
ATOM 1774 C CA . ARG A 1 220 ? 64.734 -2.816 -92.759 1.00 88.19 220 ARG A CA 1
ATOM 1775 C C . ARG A 1 220 ? 64.355 -3.112 -94.209 1.00 88.19 220 ARG A C 1
ATOM 1777 O O . ARG A 1 220 ? 65.250 -3.386 -95.008 1.00 88.19 220 ARG A O 1
ATOM 1784 N N . MET A 1 221 ? 63.065 -3.099 -94.535 1.00 87.00 221 MET A N 1
ATOM 1785 C CA . MET A 1 221 ? 62.551 -3.312 -95.889 1.00 87.00 221 MET A CA 1
ATOM 1786 C C . MET A 1 221 ? 63.046 -2.222 -96.837 1.00 87.00 221 MET A C 1
ATOM 1788 O O . MET A 1 221 ? 63.678 -2.546 -97.843 1.00 87.00 221 MET A O 1
ATOM 1792 N N . ASP A 1 222 ? 62.843 -0.956 -96.482 1.00 87.81 222 ASP A N 1
ATOM 1793 C CA . ASP A 1 222 ? 63.263 0.197 -97.277 1.00 87.81 222 ASP A CA 1
ATOM 1794 C C . ASP A 1 222 ? 64.782 0.240 -97.427 1.00 87.81 222 ASP A C 1
ATOM 1796 O O . ASP A 1 222 ? 65.297 0.367 -98.538 1.00 87.81 222 ASP A O 1
ATOM 1800 N N . GLY A 1 223 ? 65.521 0.039 -96.331 1.00 86.81 223 GLY A N 1
ATOM 1801 C CA . GLY A 1 223 ? 66.981 -0.020 -96.360 1.00 86.81 223 GLY A CA 1
ATOM 1802 C C . GLY A 1 223 ? 67.515 -1.163 -97.230 1.00 86.81 223 GLY A C 1
ATOM 1803 O O . GLY A 1 223 ? 68.483 -0.979 -97.970 1.00 86.81 223 GLY A O 1
ATOM 1804 N N . TRP A 1 224 ? 66.879 -2.340 -97.195 1.00 85.31 224 TRP A N 1
ATOM 1805 C CA . TRP A 1 224 ? 67.254 -3.472 -98.046 1.00 85.31 224 TRP A CA 1
ATOM 1806 C C . TRP A 1 224 ? 66.920 -3.222 -99.519 1.00 85.31 224 TRP A C 1
ATOM 1808 O O . TRP A 1 224 ? 67.741 -3.526 -100.386 1.00 85.31 224 TRP A O 1
ATOM 1818 N N . GLN A 1 225 ? 65.745 -2.661 -99.816 1.00 84.69 225 GLN A N 1
ATOM 1819 C CA . GLN A 1 225 ? 65.334 -2.341 -101.183 1.00 84.69 225 GLN A CA 1
ATOM 1820 C C . GLN A 1 225 ? 66.226 -1.261 -101.798 1.00 84.69 225 GLN A C 1
ATOM 1822 O O . GLN A 1 225 ? 66.788 -1.496 -102.870 1.00 84.69 225 GLN A O 1
ATOM 1827 N N . ALA A 1 226 ? 66.418 -0.135 -101.104 1.00 85.25 226 ALA A N 1
ATOM 1828 C CA . ALA A 1 226 ? 67.276 0.958 -101.550 1.00 85.25 226 ALA A CA 1
ATOM 1829 C C . ALA A 1 226 ? 68.727 0.488 -101.710 1.00 85.25 226 ALA A C 1
ATOM 1831 O O . ALA A 1 226 ? 69.304 0.624 -102.785 1.00 85.25 226 ALA A O 1
ATOM 1832 N N . GLY A 1 227 ? 69.287 -0.190 -100.700 1.00 85.44 227 GLY A N 1
ATOM 1833 C CA . GLY A 1 227 ? 70.655 -0.708 -100.765 1.00 85.44 227 GLY A CA 1
ATOM 1834 C C . GLY A 1 227 ? 70.866 -1.732 -101.886 1.00 85.44 227 GLY A C 1
ATOM 1835 O O . GLY A 1 227 ? 71.909 -1.736 -102.540 1.00 85.44 227 GLY A O 1
ATOM 1836 N N . ARG A 1 228 ? 69.872 -2.588 -102.166 1.00 85.12 228 ARG A N 1
ATOM 1837 C CA . ARG A 1 228 ? 69.923 -3.533 -103.291 1.00 85.12 228 ARG A CA 1
ATOM 1838 C C . ARG A 1 228 ? 69.834 -2.821 -104.637 1.00 85.12 228 ARG A C 1
ATOM 1840 O O . ARG A 1 228 ? 70.521 -3.233 -105.570 1.00 85.12 228 ARG A O 1
ATOM 1847 N N . GLN A 1 229 ? 68.984 -1.806 -104.754 1.00 83.38 229 GLN A N 1
ATOM 1848 C CA . GLN A 1 229 ? 68.810 -1.040 -105.984 1.00 83.38 229 GLN A CA 1
ATOM 1849 C C . GLN A 1 229 ? 70.061 -0.216 -106.303 1.00 83.38 229 GLN A C 1
ATOM 1851 O O . GLN A 1 229 ? 70.608 -0.365 -107.398 1.00 83.38 229 GLN A O 1
ATOM 1856 N N . ASP A 1 230 ? 70.567 0.541 -105.330 1.00 84.25 230 ASP A N 1
ATOM 1857 C CA . ASP A 1 230 ? 71.785 1.343 -105.455 1.00 84.25 230 ASP A CA 1
ATOM 1858 C C . ASP A 1 230 ? 73.003 0.452 -105.716 1.00 84.25 230 ASP A C 1
ATOM 1860 O O . ASP A 1 230 ? 73.743 0.669 -106.676 1.00 84.25 230 ASP A O 1
ATOM 1864 N N . GLY A 1 231 ? 73.167 -0.626 -104.940 1.00 82.94 231 GLY A N 1
ATOM 1865 C CA . GLY A 1 231 ? 74.261 -1.580 -105.122 1.00 82.94 231 GLY A CA 1
ATOM 1866 C C . GLY A 1 231 ? 74.219 -2.301 -106.474 1.00 82.94 231 GLY A C 1
ATOM 1867 O O . GLY A 1 231 ? 75.261 -2.521 -107.096 1.00 82.94 231 GLY A O 1
ATOM 1868 N N . PHE A 1 232 ? 73.027 -2.641 -106.981 1.00 83.12 232 PHE A N 1
ATOM 1869 C CA . PHE A 1 232 ? 72.875 -3.204 -108.324 1.00 83.12 232 PHE A CA 1
ATOM 1870 C C . PHE A 1 232 ? 73.195 -2.173 -109.408 1.00 83.12 232 PHE A C 1
ATOM 1872 O O . PHE A 1 232 ? 73.854 -2.506 -110.395 1.00 83.12 232 PHE A O 1
ATOM 1879 N N . GLU A 1 233 ? 72.757 -0.924 -109.251 1.00 82.06 233 GLU A N 1
ATOM 1880 C CA . GLU A 1 233 ? 73.004 0.127 -110.234 1.00 82.06 233 GLU A CA 1
ATOM 1881 C C . GLU A 1 233 ? 74.487 0.526 -110.292 1.00 82.06 233 GLU A C 1
ATOM 1883 O O . GLU A 1 233 ? 75.055 0.620 -111.388 1.00 82.06 233 GLU A O 1
ATOM 1888 N N . GLU A 1 234 ? 75.138 0.696 -109.140 1.00 82.00 234 GLU A N 1
ATOM 1889 C CA . GLU A 1 234 ? 76.580 0.933 -109.042 1.00 82.00 234 GLU A CA 1
ATOM 1890 C C . GLU A 1 234 ? 77.382 -0.257 -109.562 1.00 82.00 234 GLU A C 1
ATOM 1892 O O . GLU A 1 234 ? 78.261 -0.074 -110.409 1.00 82.00 234 GLU A O 1
ATOM 1897 N N . GLY A 1 235 ? 77.039 -1.478 -109.140 1.00 83.31 235 GLY A N 1
ATOM 1898 C CA . GLY A 1 235 ? 77.672 -2.705 -109.617 1.00 83.31 235 GLY A CA 1
ATOM 1899 C C . GLY A 1 235 ? 77.546 -2.869 -111.132 1.00 83.31 235 GLY A C 1
ATOM 1900 O O . GLY A 1 235 ? 78.527 -3.181 -111.809 1.00 83.31 235 GLY A O 1
ATOM 1901 N N . ARG A 1 236 ? 76.374 -2.565 -111.706 1.00 83.31 236 ARG A N 1
ATOM 1902 C CA . ARG A 1 236 ? 76.157 -2.571 -113.161 1.00 83.31 236 ARG A CA 1
ATOM 1903 C C . ARG A 1 236 ? 76.997 -1.503 -113.860 1.00 83.31 236 ARG A C 1
ATOM 1905 O O . ARG A 1 236 ? 77.607 -1.796 -114.886 1.00 83.31 236 ARG A O 1
ATOM 1912 N N . LYS A 1 237 ? 77.043 -0.271 -113.335 1.00 83.69 237 LYS A N 1
ATOM 1913 C CA . LYS A 1 237 ? 77.851 0.827 -113.902 1.00 83.69 237 LYS A CA 1
ATOM 1914 C C . LYS A 1 237 ? 79.346 0.503 -113.867 1.00 83.69 237 LYS A C 1
ATOM 1916 O O . LYS A 1 237 ? 80.028 0.709 -114.872 1.00 83.69 237 LYS A O 1
ATOM 1921 N N . MET A 1 238 ? 79.846 -0.004 -112.741 1.00 78.38 238 MET A N 1
ATOM 1922 C CA . MET A 1 238 ? 81.242 -0.409 -112.554 1.00 78.38 238 MET A CA 1
ATOM 1923 C C . MET A 1 238 ? 81.594 -1.598 -113.448 1.00 78.38 238 MET A C 1
ATOM 1925 O O . MET A 1 238 ? 82.526 -1.492 -114.240 1.00 78.38 238 MET A O 1
ATOM 1929 N N . GLY A 1 239 ? 80.797 -2.670 -113.425 1.00 80.25 239 GLY A N 1
ATOM 1930 C CA . GLY A 1 239 ? 81.023 -3.857 -114.252 1.00 80.25 239 GLY A CA 1
ATOM 1931 C C . GLY A 1 239 ? 80.974 -3.563 -115.753 1.00 80.25 239 GLY A C 1
ATOM 1932 O O . GLY A 1 239 ? 81.807 -4.057 -116.509 1.00 80.25 239 GLY A O 1
ATOM 1933 N N . PHE A 1 240 ? 80.066 -2.691 -116.206 1.00 79.06 240 PHE A N 1
ATOM 1934 C CA . PHE A 1 240 ? 80.028 -2.260 -117.607 1.00 79.06 240 PHE A CA 1
ATOM 1935 C C . PHE A 1 240 ? 81.262 -1.428 -117.987 1.00 79.06 240 PHE A C 1
ATOM 1937 O O . PHE A 1 240 ? 81.814 -1.589 -119.077 1.00 79.06 240 PHE A O 1
ATOM 1944 N N . ARG A 1 241 ? 81.722 -0.543 -117.091 1.00 79.88 241 ARG A N 1
ATOM 1945 C CA . ARG A 1 241 ? 82.930 0.269 -117.302 1.00 79.88 241 ARG A CA 1
ATOM 1946 C C . ARG A 1 241 ? 84.181 -0.605 -117.372 1.00 79.88 241 ARG A C 1
ATOM 1948 O O . ARG A 1 241 ? 84.955 -0.470 -118.318 1.00 79.88 241 ARG A O 1
ATOM 1955 N N . GLU A 1 242 ? 84.347 -1.504 -116.410 1.00 78.88 242 GLU A N 1
ATOM 1956 C CA . GLU A 1 242 ? 85.496 -2.401 -116.305 1.00 78.88 242 GLU A CA 1
ATOM 1957 C C . GLU A 1 242 ? 85.512 -3.428 -117.441 1.00 78.88 242 GLU A C 1
ATOM 1959 O O . GLU A 1 242 ? 86.539 -3.599 -118.094 1.00 78.88 242 GLU A O 1
ATOM 1964 N N . GLY A 1 243 ? 84.361 -4.019 -117.782 1.00 80.06 243 GLY A N 1
ATOM 1965 C CA . GLY A 1 243 ? 84.221 -4.907 -118.938 1.00 80.06 243 GLY A CA 1
ATOM 1966 C C . GLY A 1 243 ? 84.565 -4.214 -120.259 1.00 80.06 243 GLY A C 1
ATOM 1967 O O . GLY A 1 243 ? 85.272 -4.778 -121.092 1.00 80.06 243 GLY A O 1
ATOM 1968 N N . ARG A 1 244 ? 84.161 -2.948 -120.440 1.00 78.50 244 ARG A N 1
ATOM 1969 C CA . ARG A 1 244 ? 84.532 -2.151 -121.622 1.00 78.50 244 ARG A CA 1
ATOM 1970 C C . ARG A 1 244 ? 86.019 -1.786 -121.639 1.00 78.50 244 ARG A C 1
ATOM 1972 O O . ARG A 1 244 ? 86.615 -1.665 -122.708 1.00 78.50 244 ARG A O 1
ATOM 1979 N N . GLU A 1 245 ? 86.640 -1.570 -120.483 1.00 76.69 245 GLU A N 1
ATOM 1980 C CA . GLU A 1 245 ? 88.087 -1.354 -120.387 1.00 76.69 245 GLU A CA 1
ATOM 1981 C C . GLU A 1 245 ? 88.898 -2.618 -120.651 1.00 76.69 245 GLU A C 1
ATOM 1983 O O . GLU A 1 245 ? 89.875 -2.549 -121.402 1.00 76.69 245 GLU A O 1
ATOM 1988 N N . MET A 1 246 ? 88.488 -3.761 -120.097 1.00 71.69 246 MET A N 1
ATOM 1989 C CA . MET A 1 246 ? 89.100 -5.053 -120.393 1.00 71.69 246 MET A CA 1
ATOM 1990 C C . MET A 1 246 ? 88.936 -5.413 -121.865 1.00 71.69 246 MET A C 1
ATOM 1992 O O . MET A 1 246 ? 89.943 -5.698 -122.500 1.00 71.69 246 MET A O 1
ATOM 1996 N N . GLY A 1 247 ? 87.738 -5.268 -122.440 1.00 76.38 247 GLY A N 1
ATOM 1997 C CA . GLY A 1 247 ? 87.509 -5.479 -123.872 1.00 76.38 247 GLY A CA 1
ATOM 1998 C C . GLY A 1 247 ? 88.430 -4.620 -124.740 1.00 76.38 247 GLY A C 1
ATOM 1999 O O . GLY A 1 247 ? 89.127 -5.141 -125.602 1.00 76.38 247 GLY A O 1
ATOM 2000 N N . ARG A 1 248 ? 88.572 -3.321 -124.436 1.00 76.00 248 ARG A N 1
ATOM 2001 C CA . ARG A 1 248 ? 89.533 -2.448 -125.141 1.00 76.00 248 ARG A CA 1
ATOM 2002 C C . ARG A 1 248 ? 90.991 -2.862 -124.928 1.00 76.00 248 ARG A C 1
ATOM 2004 O O . ARG A 1 248 ? 91.806 -2.701 -125.834 1.00 76.00 248 ARG A O 1
ATOM 2011 N N . ARG A 1 249 ? 91.373 -3.345 -123.739 1.00 72.31 249 ARG A N 1
ATOM 2012 C CA . ARG A 1 249 ? 92.733 -3.859 -123.482 1.00 72.31 249 ARG A CA 1
ATOM 2013 C C . ARG A 1 249 ? 92.997 -5.155 -124.237 1.00 72.31 249 ARG A C 1
ATOM 2015 O O . ARG A 1 249 ? 94.097 -5.319 -124.756 1.00 72.31 249 ARG A O 1
ATOM 2022 N N . GLU A 1 250 ? 92.034 -6.062 -124.286 1.00 72.75 250 GLU A N 1
ATOM 2023 C CA . GLU A 1 250 ? 92.138 -7.325 -125.009 1.00 72.75 250 GLU A CA 1
ATOM 2024 C C . GLU A 1 250 ? 92.143 -7.102 -126.515 1.00 72.75 250 GLU A C 1
ATOM 2026 O O . GLU A 1 250 ? 93.034 -7.623 -127.175 1.00 72.75 250 GLU A O 1
ATOM 2031 N N . GLU A 1 251 ? 91.276 -6.239 -127.046 1.00 69.69 251 GLU A N 1
ATOM 2032 C CA . GLU A 1 251 ? 91.331 -5.781 -128.437 1.00 69.69 251 GLU A CA 1
ATOM 2033 C C . GLU A 1 251 ? 92.680 -5.140 -128.755 1.00 69.69 251 GLU A C 1
ATOM 2035 O O . GLU A 1 251 ? 93.275 -5.461 -129.777 1.00 69.69 251 GLU A O 1
ATOM 2040 N N . ARG A 1 252 ? 93.231 -4.301 -127.865 1.00 67.19 252 ARG A N 1
ATOM 2041 C CA . ARG A 1 252 ? 94.591 -3.760 -128.032 1.00 67.19 252 ARG A CA 1
ATOM 2042 C C . ARG A 1 252 ? 95.648 -4.860 -128.044 1.00 67.19 252 ARG A C 1
ATOM 2044 O O . ARG A 1 252 ? 96.538 -4.807 -128.881 1.00 67.19 252 ARG A O 1
ATOM 2051 N N . LYS A 1 253 ? 95.568 -5.862 -127.163 1.00 70.12 253 LYS A N 1
ATOM 2052 C CA . LYS A 1 253 ? 96.492 -7.013 -127.165 1.00 70.12 253 LYS A CA 1
ATOM 2053 C C . LYS A 1 253 ? 96.340 -7.868 -128.426 1.00 70.12 253 LYS A C 1
ATOM 2055 O O . LYS A 1 253 ? 97.341 -8.349 -128.948 1.00 70.12 253 LYS A O 1
ATOM 2060 N N . TYR A 1 254 ? 95.118 -8.063 -128.913 1.00 63.72 254 TYR A N 1
ATOM 2061 C CA . TYR A 1 254 ? 94.822 -8.849 -130.108 1.00 63.72 254 TYR A CA 1
ATOM 2062 C C . TYR A 1 254 ? 95.264 -8.107 -131.378 1.00 63.72 254 TYR A C 1
ATOM 2064 O O . TYR A 1 254 ? 95.951 -8.683 -132.215 1.00 63.72 254 TYR A O 1
ATOM 2072 N N . ALA A 1 255 ? 94.999 -6.802 -131.463 1.00 59.84 255 ALA A N 1
ATOM 2073 C CA . ALA A 1 255 ? 95.517 -5.918 -132.505 1.00 59.84 255 ALA A CA 1
ATOM 2074 C C . ALA A 1 255 ? 97.054 -5.857 -132.486 1.00 59.84 255 ALA A C 1
ATOM 2076 O O . ALA A 1 255 ? 97.683 -5.931 -133.536 1.00 59.84 255 ALA A O 1
ATOM 2077 N N . PHE A 1 256 ? 97.680 -5.820 -131.304 1.00 60.34 256 PHE A N 1
ATOM 2078 C CA . PHE A 1 256 ? 99.140 -5.867 -131.167 1.00 60.34 256 PHE A CA 1
ATOM 2079 C C . PHE A 1 256 ? 99.736 -7.218 -131.601 1.00 60.34 256 PHE A C 1
ATOM 2081 O O . PHE A 1 256 ? 100.847 -7.264 -132.127 1.00 60.34 256 PHE A O 1
ATOM 2088 N N . LYS A 1 257 ? 99.000 -8.325 -131.419 1.00 60.09 257 LYS A N 1
ATOM 2089 C CA . LYS A 1 257 ? 99.373 -9.647 -131.952 1.00 60.09 257 LYS A CA 1
ATOM 2090 C C . LYS A 1 257 ? 99.213 -9.740 -133.474 1.00 60.09 257 LYS A C 1
ATOM 2092 O O . LYS A 1 257 ? 100.008 -10.424 -134.104 1.00 60.09 257 LYS A O 1
ATOM 2097 N N . LEU A 1 258 ? 98.224 -9.059 -134.057 1.00 57.91 258 LEU A N 1
ATOM 2098 C CA . LEU A 1 258 ? 98.003 -8.996 -135.509 1.00 57.91 258 LEU A CA 1
ATOM 2099 C C . LEU A 1 258 ? 98.995 -8.077 -136.236 1.00 57.91 258 LEU A C 1
ATOM 2101 O O . LEU A 1 258 ? 99.301 -8.331 -137.391 1.00 57.91 258 LEU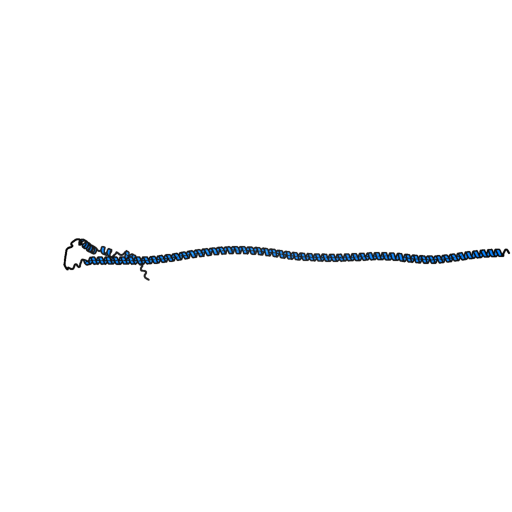 A O 1
ATOM 2105 N N . PHE A 1 259 ? 99.518 -7.046 -135.567 1.00 55.03 259 PHE A N 1
ATOM 2106 C CA . PHE A 1 259 ? 100.497 -6.113 -136.142 1.00 55.03 259 PHE A CA 1
ATOM 2107 C C . PHE A 1 259 ? 101.940 -6.664 -136.172 1.00 55.03 259 PHE A C 1
ATOM 2109 O O . PHE A 1 259 ? 102.802 -6.084 -136.819 1.00 55.03 259 PHE A O 1
ATOM 2116 N N . ASN A 1 260 ? 102.216 -7.776 -135.480 1.00 51.94 260 ASN A N 1
ATOM 2117 C CA . ASN A 1 260 ? 103.545 -8.403 -135.393 1.00 51.94 260 ASN A CA 1
ATOM 2118 C C . ASN A 1 260 ? 103.631 -9.744 -136.153 1.00 51.94 260 ASN A C 1
ATOM 2120 O O . ASN A 1 260 ? 104.301 -10.674 -135.696 1.00 51.94 260 ASN A O 1
ATOM 2124 N N . ARG A 1 261 ? 102.945 -9.865 -137.293 1.00 45.62 261 ARG A N 1
ATOM 2125 C CA . ARG A 1 261 ? 103.044 -10.998 -138.223 1.00 45.62 261 ARG A CA 1
ATOM 2126 C C . ARG A 1 261 ? 103.110 -10.483 -139.653 1.00 45.62 261 ARG A C 1
ATOM 2128 O O . ARG A 1 261 ? 103.790 -11.152 -140.458 1.00 45.62 261 ARG A O 1
#